Protein AF-A0A937CEM7-F1 (afdb_monomer_lite)

Foldseek 3Di:
DDDDDDDDDDDDDDDDDDDDDDDDDDDDDDDDDDDDDDDDDDDDDDDDDDDDDDDDDDDDDDPPDPPPPPLVVFWADQDPVQLVQLLVQLCVQEPDPVQNVVSVLCVVLSSLQVSLLQTGLDPAPSSFVSCVVQADVVATCRVPDRQVNPFPPADSNHGWHWPHKHKDWDPDPDDPPDPWFDTKIKIKIKTARPVPRDIGIDIWMWTATNVRDIGTRD

Sequence (218 aa):
MKTTWRIGIATLCIGFLYACASKPQQKTDSVQTKPTPATATSDNATALSNEEGLVKTEVIIDNASPVKPETNGILARVSAAQQSRIAQAVSQGSDDAVARRLVFQATPKMRSFIERLSCIKSYNDGGAAALQALAAPGSSFKFFVPPMHGIKLHDKSKCLSVSSVVIKHVKNPLKPSASSWTDALQIKVSFIADDSGETSTSNHEINKNTRGVWWFTR

Radius of gyration: 28.26 Å; chains: 1; bounding box: 59×110×38 Å

Structure (mmCIF, N/CA/C/O backbone):
data_AF-A0A937CEM7-F1
#
_entry.id   AF-A0A937CEM7-F1
#
loop_
_atom_site.group_PDB
_atom_site.id
_atom_site.type_symbol
_atom_site.label_atom_id
_atom_site.label_alt_id
_atom_site.label_comp_id
_atom_site.label_asym_id
_atom_site.label_entity_id
_atom_site.label_seq_id
_atom_site.pdbx_PDB_ins_code
_atom_site.Cartn_x
_atom_site.Cartn_y
_atom_site.Cartn_z
_atom_site.occupancy
_atom_site.B_iso_or_equiv
_atom_site.auth_seq_id
_atom_site.auth_comp_id
_atom_site.auth_asym_id
_atom_site.auth_atom_id
_atom_site.pdbx_PDB_model_num
ATOM 1 N N . MET A 1 1 ? 7.999 46.725 -7.217 1.00 45.62 1 MET A N 1
ATOM 2 C CA . MET A 1 1 ? 7.032 46.693 -8.335 1.00 45.62 1 MET A CA 1
ATOM 3 C C . MET A 1 1 ? 6.034 45.582 -8.052 1.00 45.62 1 MET A C 1
ATOM 5 O O . MET A 1 1 ? 6.456 44.458 -7.823 1.00 45.62 1 MET A O 1
ATOM 9 N N . LYS A 1 2 ? 4.751 45.927 -7.899 1.00 43.38 2 LYS A N 1
ATOM 10 C CA . LYS A 1 2 ? 3.669 45.012 -7.506 1.00 43.38 2 LYS A CA 1
ATOM 11 C C . LYS A 1 2 ? 2.963 44.537 -8.775 1.00 43.38 2 LYS A C 1
ATOM 13 O O . LYS A 1 2 ? 2.426 45.378 -9.488 1.00 43.38 2 LYS A O 1
ATOM 18 N N . THR A 1 3 ? 2.944 43.233 -9.031 1.00 57.66 3 THR A N 1
ATOM 19 C CA . THR A 1 3 ? 2.234 42.659 -10.183 1.00 57.66 3 THR A CA 1
ATOM 20 C C . THR A 1 3 ? 1.199 41.666 -9.674 1.00 57.66 3 THR A C 1
ATOM 22 O O . THR A 1 3 ? 1.498 40.526 -9.334 1.00 57.66 3 THR A O 1
ATOM 25 N N . THR A 1 4 ? -0.029 42.153 -9.554 1.00 54.06 4 THR A N 1
ATOM 26 C CA . THR A 1 4 ? -1.253 41.393 -9.312 1.00 54.06 4 THR A CA 1
ATOM 27 C C . THR A 1 4 ? -1.681 40.717 -10.612 1.00 54.06 4 THR A C 1
ATOM 29 O O . THR A 1 4 ? -1.876 41.396 -11.617 1.00 54.06 4 THR A O 1
ATOM 32 N N . TRP A 1 5 ? -1.864 39.395 -10.605 1.00 47.03 5 TRP A N 1
ATOM 33 C CA . TRP A 1 5 ? -2.526 38.680 -11.700 1.00 47.03 5 TRP A CA 1
ATOM 34 C C . TRP A 1 5 ? -3.874 38.140 -11.235 1.00 47.03 5 TRP A C 1
ATOM 36 O O . TRP A 1 5 ? -3.994 37.515 -10.182 1.00 47.03 5 TRP A O 1
ATOM 46 N N . ARG A 1 6 ? -4.897 38.492 -12.016 1.00 55.69 6 ARG A N 1
ATOM 47 C CA . ARG A 1 6 ? -6.308 38.214 -11.778 1.00 55.69 6 ARG A CA 1
ATOM 48 C C . ARG A 1 6 ? -6.709 36.851 -12.336 1.00 55.69 6 ARG A C 1
ATOM 50 O O . ARG A 1 6 ? -6.167 36.356 -13.315 1.00 55.69 6 ARG A O 1
ATOM 57 N N . ILE A 1 7 ? -7.707 36.320 -11.650 1.00 49.38 7 ILE A N 1
ATOM 58 C CA . ILE A 1 7 ? -8.429 35.067 -11.813 1.00 49.38 7 ILE A CA 1
ATOM 59 C C . ILE A 1 7 ? -9.187 35.031 -13.149 1.00 49.38 7 ILE A C 1
ATOM 61 O O . ILE A 1 7 ? -9.835 36.010 -13.514 1.00 49.38 7 ILE A O 1
ATOM 65 N N . GLY A 1 8 ? -9.174 33.876 -13.815 1.00 46.97 8 GLY A N 1
ATOM 66 C CA . GLY A 1 8 ? -10.105 33.520 -14.886 1.00 46.97 8 GLY A CA 1
ATOM 67 C C . GLY A 1 8 ? -10.636 32.108 -14.646 1.00 46.97 8 GLY A C 1
ATOM 68 O O . GLY A 1 8 ? -10.007 31.137 -15.051 1.00 46.97 8 GLY A O 1
ATOM 69 N N . ILE A 1 9 ? -11.759 31.995 -13.934 1.00 49.78 9 ILE A N 1
ATOM 70 C CA . ILE A 1 9 ? -12.498 30.740 -13.746 1.00 49.78 9 ILE A CA 1
ATOM 71 C C . ILE A 1 9 ? -13.528 30.663 -14.872 1.00 49.78 9 ILE A C 1
ATOM 73 O O . ILE A 1 9 ? -14.485 31.433 -14.889 1.00 49.78 9 ILE A O 1
ATOM 77 N N . ALA A 1 10 ? -13.317 29.753 -15.821 1.00 53.47 10 ALA A N 1
ATOM 78 C CA . ALA A 1 10 ? -14.320 29.389 -16.812 1.00 53.47 10 ALA A CA 1
ATOM 79 C C . ALA A 1 10 ? -15.156 28.230 -16.254 1.00 53.47 10 ALA A C 1
ATOM 81 O O . ALA A 1 10 ? -14.757 27.067 -16.294 1.00 53.47 10 ALA A O 1
ATOM 82 N N . THR A 1 11 ? -16.308 28.574 -15.687 1.00 54.69 11 THR A N 1
ATOM 83 C CA . THR A 1 11 ? -17.351 27.635 -15.272 1.00 54.69 11 THR A CA 1
ATOM 84 C C . THR A 1 11 ? -18.037 27.086 -16.521 1.00 54.69 11 THR A C 1
ATOM 86 O O . THR A 1 11 ? -18.774 27.812 -17.184 1.00 54.69 11 THR A O 1
ATOM 89 N N . LEU A 1 12 ? -17.804 25.814 -16.852 1.00 54.34 12 LEU A N 1
ATOM 90 C CA . LEU A 1 12 ? -18.530 25.116 -17.913 1.00 54.34 12 LEU A CA 1
ATOM 91 C C . LEU A 1 12 ? -19.520 24.139 -17.271 1.00 54.34 12 LEU A C 1
ATOM 93 O O . LEU A 1 12 ? -19.154 23.066 -16.797 1.00 54.34 12 LEU A O 1
ATOM 97 N N . CYS A 1 13 ? -20.784 24.557 -17.223 1.00 41.28 13 CYS A N 1
ATOM 98 C CA . CYS A 1 13 ? -21.922 23.708 -16.901 1.00 41.28 13 CYS A CA 1
ATOM 99 C C . CYS A 1 13 ? -22.238 22.826 -18.115 1.00 41.28 13 CYS A C 1
ATOM 101 O O . CYS A 1 13 ? -22.632 23.347 -19.157 1.00 41.28 13 CYS A O 1
ATOM 103 N N . ILE A 1 14 ? -22.125 21.504 -17.980 1.00 59.19 14 ILE A N 1
ATOM 104 C CA . ILE A 1 14 ? -22.772 20.558 -18.897 1.00 59.19 14 ILE A CA 1
ATOM 105 C C . ILE A 1 14 ? -23.730 19.714 -18.069 1.00 59.19 14 ILE A C 1
ATOM 107 O O . ILE A 1 14 ? -23.334 19.022 -17.132 1.00 59.19 14 ILE A O 1
ATOM 111 N N . GLY A 1 15 ? -25.012 19.871 -18.388 1.00 45.19 15 GLY A N 1
ATOM 112 C CA . GLY A 1 15 ? -26.126 19.224 -17.723 1.00 45.19 15 GLY A CA 1
ATOM 113 C C . GLY A 1 15 ? -26.348 17.777 -18.160 1.00 45.19 15 GLY A C 1
ATOM 114 O O . GLY A 1 15 ? -26.068 17.394 -19.290 1.00 45.19 15 GLY A O 1
ATOM 115 N N . PHE A 1 16 ? -26.881 17.023 -17.197 1.00 45.59 16 PHE A N 1
ATOM 116 C CA . PHE A 1 16 ? -27.908 15.983 -17.289 1.00 45.59 16 PHE A CA 1
ATOM 117 C C . PHE A 1 16 ? -28.031 15.145 -18.568 1.00 45.59 16 PHE A C 1
ATOM 119 O O . PHE A 1 16 ? -28.575 15.605 -19.567 1.00 45.59 16 PHE A O 1
ATOM 126 N N . LEU A 1 17 ? -27.801 13.836 -18.414 1.00 52.75 17 LEU A N 1
ATOM 127 C CA . LEU A 1 17 ? -28.694 12.821 -18.974 1.00 52.75 17 LEU A CA 1
ATOM 128 C C . LEU A 1 17 ? -29.024 11.759 -17.914 1.00 52.75 17 LEU A C 1
ATOM 130 O O . LEU A 1 17 ? -28.153 11.090 -17.363 1.00 52.75 17 LEU A O 1
ATOM 134 N N . TYR A 1 18 ? -30.322 11.670 -17.634 1.00 45.09 18 TYR A N 1
ATOM 135 C CA . TYR A 1 18 ? -31.017 10.597 -16.935 1.00 45.09 18 TYR A CA 1
ATOM 136 C C . TYR A 1 18 ? -30.900 9.279 -17.717 1.00 45.09 18 TYR A C 1
ATOM 138 O O . TYR A 1 18 ? -31.123 9.271 -18.925 1.00 45.09 18 TYR A O 1
ATOM 146 N N . ALA A 1 19 ? -30.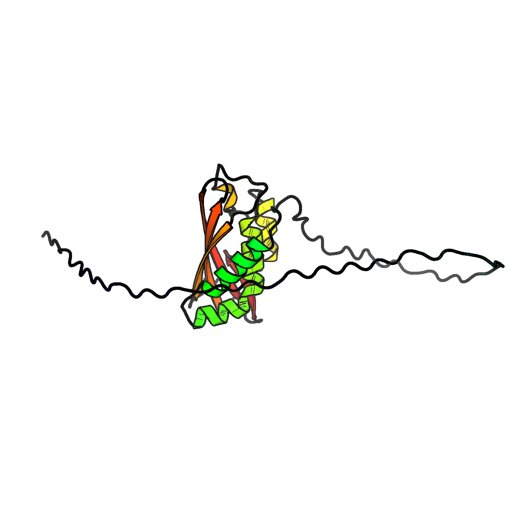700 8.160 -17.020 1.00 44.75 19 ALA A N 1
ATOM 147 C CA . ALA A 1 19 ? -31.223 6.864 -17.451 1.00 44.75 19 ALA A CA 1
ATOM 148 C C . ALA A 1 19 ? -31.496 5.972 -16.230 1.00 44.75 19 ALA A C 1
ATOM 150 O O . ALA A 1 19 ? -30.610 5.681 -15.427 1.00 44.75 19 ALA A O 1
ATOM 151 N N . CYS A 1 20 ? -32.766 5.600 -16.089 1.00 36.19 20 CYS A N 1
ATOM 152 C CA . CYS A 1 20 ? -33.319 4.709 -15.079 1.00 36.19 20 CYS A CA 1
ATOM 153 C C . CYS A 1 20 ? -33.104 3.224 -15.416 1.00 36.19 20 CYS A C 1
ATOM 155 O O . CYS A 1 20 ? -32.955 2.873 -16.581 1.00 36.19 20 CYS A O 1
ATOM 157 N N . ALA A 1 21 ? -33.306 2.396 -14.377 1.00 38.38 21 ALA A N 1
ATOM 158 C CA . ALA A 1 21 ? -33.697 0.978 -14.407 1.00 38.38 21 ALA A CA 1
ATOM 159 C C . ALA A 1 21 ? -32.606 -0.009 -14.888 1.00 38.38 21 ALA A C 1
ATOM 161 O O . ALA A 1 21 ? -31.822 0.283 -15.772 1.00 38.38 21 ALA A O 1
ATOM 162 N N . SER A 1 22 ? -32.431 -1.208 -14.332 1.00 44.69 22 SER A N 1
ATOM 163 C CA . SER A 1 22 ? -33.368 -2.101 -13.642 1.00 44.69 22 SER A CA 1
ATOM 164 C C . SER A 1 22 ? -32.581 -3.208 -12.925 1.00 44.69 22 SER A C 1
ATOM 166 O O . SER A 1 22 ? -31.654 -3.780 -13.494 1.00 44.69 22 SER A O 1
ATOM 168 N N . LYS A 1 23 ? -32.990 -3.558 -11.699 1.00 47.84 23 LYS A N 1
ATOM 169 C CA . LYS A 1 23 ? -32.693 -4.859 -11.074 1.00 47.84 23 LYS A CA 1
ATOM 170 C C . LYS A 1 23 ? -33.645 -5.916 -11.639 1.00 47.84 23 LYS A C 1
ATOM 172 O O . LYS A 1 23 ? -34.833 -5.624 -11.768 1.00 47.84 23 LYS A O 1
ATOM 177 N N . PRO A 1 24 ? -33.177 -7.161 -11.779 1.00 49.75 24 PRO A N 1
ATOM 178 C CA . PRO A 1 24 ? -33.999 -8.297 -11.389 1.00 49.75 24 PRO A CA 1
ATOM 179 C C . PRO A 1 24 ? -33.309 -9.152 -10.321 1.00 49.75 24 PRO A C 1
ATOM 181 O O . PRO A 1 24 ? -32.116 -9.443 -10.377 1.00 49.75 24 PRO A O 1
ATOM 184 N N . GLN A 1 25 ? -34.111 -9.530 -9.327 1.00 44.62 25 GLN A N 1
ATOM 185 C CA . GLN A 1 25 ? -33.841 -10.613 -8.391 1.00 44.62 25 GLN A CA 1
ATOM 186 C C . GLN A 1 25 ? -33.850 -11.968 -9.101 1.00 44.62 25 GLN A C 1
ATOM 188 O O . GLN A 1 25 ? -34.644 -12.156 -10.014 1.00 44.62 25 GLN A O 1
ATOM 193 N N . GLN A 1 26 ? -33.078 -12.919 -8.580 1.00 40.53 26 GLN A N 1
ATOM 194 C CA . GLN A 1 26 ? -33.330 -14.367 -8.573 1.00 40.53 26 GLN A CA 1
ATOM 195 C C . GLN A 1 26 ? -32.227 -14.994 -7.702 1.00 40.53 26 GLN A C 1
ATOM 197 O O . GLN A 1 26 ? -31.103 -14.509 -7.709 1.00 40.53 26 GLN A O 1
ATOM 202 N N . LYS A 1 27 ? -32.398 -16.067 -6.940 1.00 37.47 27 LYS A N 1
ATOM 203 C CA . LYS A 1 27 ? -33.536 -16.797 -6.382 1.00 37.47 27 LYS A CA 1
ATOM 204 C C . LYS A 1 27 ? -32.859 -17.733 -5.373 1.00 37.47 27 LYS A C 1
ATOM 206 O O . LYS A 1 27 ? -31.869 -18.377 -5.707 1.00 37.47 27 LYS A O 1
ATOM 211 N N . THR A 1 28 ? -33.323 -17.739 -4.135 1.00 39.69 28 THR A N 1
ATOM 212 C CA . THR A 1 28 ? -32.960 -18.742 -3.131 1.00 39.69 28 THR A CA 1
ATOM 213 C C . THR A 1 28 ? -33.536 -20.088 -3.541 1.00 39.69 28 THR A C 1
ATOM 215 O O . THR A 1 28 ? -34.744 -20.158 -3.739 1.00 39.69 28 THR A O 1
ATOM 218 N N . ASP A 1 29 ? -32.712 -21.131 -3.581 1.00 41.16 29 ASP A N 1
ATOM 219 C CA . ASP A 1 29 ? -33.169 -22.512 -3.433 1.00 41.16 29 ASP A CA 1
ATOM 220 C C . ASP A 1 29 ? -32.229 -23.224 -2.448 1.00 41.16 29 ASP A C 1
ATOM 222 O O . ASP A 1 29 ? -31.073 -23.533 -2.737 1.00 41.16 29 ASP A O 1
ATOM 226 N N . SER A 1 30 ? -32.746 -23.408 -1.233 1.00 36.44 30 SER A N 1
ATOM 227 C CA . SER A 1 30 ? -32.229 -24.320 -0.218 1.00 36.44 30 SER A CA 1
ATOM 228 C C . SER A 1 30 ? -32.707 -25.728 -0.554 1.00 36.44 30 SER A C 1
ATOM 230 O O . SER A 1 30 ? -33.913 -25.940 -0.627 1.00 36.44 30 SER A O 1
ATOM 232 N N . VAL A 1 31 ? -31.805 -26.708 -0.648 1.00 40.56 31 VAL A N 1
ATOM 233 C CA . VAL A 1 31 ? -32.163 -28.111 -0.399 1.00 40.56 31 VAL A CA 1
ATOM 234 C C . VAL A 1 31 ? -31.104 -28.747 0.490 1.00 40.56 31 VAL A C 1
ATOM 236 O O . VAL A 1 31 ? -29.928 -28.862 0.159 1.00 40.56 31 VAL A O 1
ATOM 239 N N . GLN A 1 32 ? -31.592 -29.120 1.662 1.00 36.38 32 GLN A N 1
ATOM 240 C CA . GLN A 1 32 ? -30.950 -29.847 2.733 1.00 36.38 32 GLN A CA 1
ATOM 241 C C . GLN A 1 32 ? -31.254 -31.333 2.531 1.00 36.38 32 GLN A C 1
ATOM 243 O O . GLN A 1 32 ? -32.419 -31.718 2.532 1.00 36.38 32 GLN A O 1
ATOM 248 N N . THR A 1 33 ? -30.230 -32.177 2.428 1.00 35.66 33 THR A N 1
ATOM 249 C CA . THR A 1 33 ? -30.387 -33.631 2.586 1.00 35.66 33 THR A CA 1
ATOM 250 C C . THR A 1 33 ? -29.284 -34.185 3.475 1.00 35.66 33 THR A C 1
ATOM 252 O O . THR A 1 33 ? -28.133 -34.339 3.080 1.00 35.66 33 THR A O 1
ATOM 255 N N . LYS A 1 34 ? -29.697 -34.463 4.712 1.00 37.81 34 LYS A N 1
ATOM 256 C CA . LYS A 1 34 ? -29.088 -35.372 5.685 1.00 37.81 34 LYS A CA 1
ATOM 257 C C . LYS A 1 34 ? -29.275 -36.815 5.192 1.00 37.81 34 LYS A C 1
ATOM 259 O O . LYS A 1 34 ? -30.332 -37.120 4.643 1.00 37.81 34 LYS A O 1
ATOM 264 N N . PRO A 1 35 ? -28.322 -37.715 5.463 1.00 39.09 35 PRO A N 1
ATOM 265 C CA . PRO A 1 35 ? -28.716 -38.943 6.157 1.00 39.09 35 PRO A CA 1
ATOM 266 C C . PRO A 1 35 ? -27.816 -39.250 7.364 1.00 39.09 35 PRO A C 1
ATOM 268 O O . PRO A 1 35 ? -26.646 -38.889 7.429 1.00 39.09 35 PRO A O 1
ATOM 271 N N . THR A 1 36 ? -28.402 -39.922 8.345 1.00 38.69 36 THR A N 1
ATOM 272 C CA . THR A 1 36 ? -27.777 -40.516 9.543 1.00 38.69 36 THR A CA 1
ATOM 273 C C . THR A 1 36 ? -28.223 -41.989 9.574 1.00 38.69 36 THR A C 1
ATOM 275 O O . THR A 1 36 ? -29.107 -42.353 8.799 1.00 38.69 36 THR A O 1
ATOM 278 N N . PRO A 1 37 ? -27.753 -42.805 10.524 1.00 44.91 37 PRO A N 1
ATOM 279 C CA . PRO A 1 37 ? -26.535 -43.610 10.525 1.00 44.91 37 PRO A CA 1
ATOM 280 C C . PRO A 1 37 ? -26.847 -45.113 10.343 1.00 44.91 37 PRO A C 1
ATOM 282 O O . PRO A 1 37 ? -27.985 -45.545 10.508 1.00 44.91 37 PRO A O 1
ATOM 285 N N . ALA A 1 38 ? -25.824 -45.937 10.122 1.00 37.06 38 ALA A N 1
ATOM 286 C CA . ALA A 1 38 ? -25.910 -47.366 10.414 1.00 37.06 38 ALA A CA 1
ATOM 287 C C . ALA A 1 38 ? -24.685 -47.788 11.233 1.00 37.06 38 ALA A C 1
ATOM 289 O O . ALA A 1 38 ? -23.543 -47.573 10.830 1.00 37.06 38 ALA A O 1
ATOM 290 N N . THR A 1 39 ? -24.970 -48.340 12.408 1.00 32.03 39 THR A N 1
ATOM 291 C CA . THR A 1 39 ? -24.047 -48.966 13.357 1.00 32.03 39 THR A CA 1
ATOM 292 C C . THR A 1 39 ? -24.073 -50.482 13.145 1.00 32.03 39 THR A C 1
ATOM 294 O O . THR A 1 39 ? -25.114 -50.996 12.738 1.00 32.03 39 THR A O 1
ATOM 297 N N . ALA A 1 40 ? -22.980 -51.142 13.557 1.00 34.88 40 ALA A N 1
ATOM 298 C CA . ALA A 1 40 ? -22.847 -52.521 14.070 1.00 34.88 40 ALA A CA 1
ATOM 299 C C . ALA A 1 40 ? -22.035 -53.484 13.180 1.00 34.88 40 ALA A C 1
ATOM 301 O O . ALA A 1 40 ? -22.235 -53.484 11.973 1.00 34.88 40 ALA A O 1
ATOM 302 N N . THR A 1 41 ? -21.158 -54.386 13.650 1.00 30.64 41 THR A N 1
ATOM 303 C CA . THR A 1 41 ? -20.436 -54.688 14.919 1.00 30.64 41 THR A CA 1
ATOM 304 C C . THR A 1 41 ? -19.495 -55.876 14.583 1.00 30.64 41 THR A C 1
ATOM 306 O O . THR A 1 41 ? -19.901 -56.694 13.764 1.00 30.64 41 THR A O 1
ATOM 309 N N . SER A 1 42 ? -18.344 -56.011 15.278 1.00 33.16 42 SER A N 1
ATOM 310 C CA . SER A 1 42 ? -17.648 -57.282 15.647 1.00 33.16 42 SER A CA 1
ATOM 311 C C . SER A 1 42 ? -17.034 -58.146 14.526 1.00 33.16 42 SER A C 1
ATOM 313 O O . SER A 1 42 ? -17.608 -58.278 13.459 1.00 33.16 42 SER A O 1
ATOM 315 N N . ASP A 1 43 ? -15.944 -58.901 14.665 1.00 29.02 43 ASP A N 1
ATOM 316 C CA . ASP A 1 43 ? -14.938 -59.175 15.700 1.00 29.02 43 ASP A CA 1
ATOM 317 C C . ASP A 1 43 ? -13.871 -60.047 14.996 1.00 29.02 43 ASP A C 1
ATOM 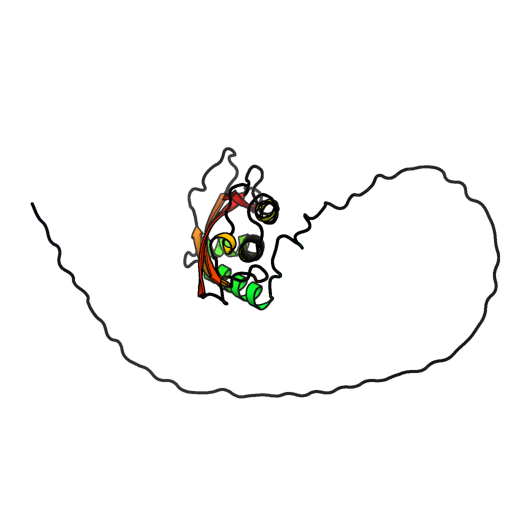319 O O . ASP A 1 43 ? -14.223 -60.868 14.148 1.00 29.02 43 ASP A O 1
ATOM 323 N N . ASN A 1 44 ? -12.583 -59.889 15.324 1.00 34.53 44 ASN A N 1
ATOM 324 C CA . ASN A 1 44 ? -11.720 -61.001 15.762 1.00 34.53 44 ASN A CA 1
ATOM 325 C C . ASN A 1 44 ? -10.253 -60.573 15.908 1.00 34.53 44 ASN A C 1
ATOM 327 O O . ASN A 1 44 ? -9.597 -60.121 14.971 1.00 34.53 44 ASN A O 1
ATOM 331 N N . ALA A 1 45 ? -9.753 -60.784 17.122 1.00 34.09 45 ALA A N 1
ATOM 332 C CA . ALA A 1 45 ? -8.355 -60.742 17.513 1.00 34.09 45 ALA A CA 1
ATOM 333 C C . ALA A 1 45 ? -7.611 -62.017 17.076 1.00 34.09 45 ALA A C 1
ATOM 335 O O . ALA A 1 45 ? -8.240 -63.058 16.912 1.00 34.09 45 ALA A O 1
ATOM 336 N N . THR A 1 46 ? -6.276 -61.961 16.976 1.00 33.03 46 THR A N 1
ATOM 337 C CA . THR A 1 46 ? -5.309 -62.864 17.651 1.00 33.03 46 THR A CA 1
ATOM 338 C C . THR A 1 46 ? -3.882 -62.324 17.442 1.00 33.03 46 THR A C 1
ATOM 340 O O . THR A 1 46 ? -3.584 -61.694 16.432 1.00 33.03 46 THR A O 1
ATOM 343 N N . ALA A 1 47 ? -3.045 -62.507 18.462 1.00 32.81 47 ALA A N 1
ATOM 344 C CA . ALA A 1 47 ? -1.802 -61.805 18.770 1.00 32.81 47 ALA A CA 1
ATOM 345 C C . ALA A 1 47 ? -0.519 -62.660 18.584 1.00 32.81 47 ALA A C 1
ATOM 347 O O . ALA A 1 47 ? -0.614 -63.833 18.234 1.00 32.81 47 ALA A O 1
ATOM 348 N N . LEU A 1 48 ? 0.624 -62.051 18.968 1.00 33.00 48 LEU A N 1
ATOM 349 C CA . LEU A 1 48 ? 1.985 -62.580 19.247 1.00 33.00 48 LEU A CA 1
ATOM 350 C C . LEU A 1 48 ? 2.914 -62.857 18.042 1.00 33.00 48 LEU A C 1
ATOM 352 O O . LEU A 1 48 ? 2.464 -63.386 17.039 1.00 33.00 48 LEU A O 1
ATOM 356 N N . SER A 1 49 ? 4.241 -62.649 18.061 1.00 38.34 49 SER A N 1
ATOM 357 C CA . SER A 1 49 ? 5.214 -61.937 18.925 1.00 38.34 49 SER A CA 1
ATOM 358 C C . SER A 1 49 ? 6.640 -62.152 18.349 1.00 38.34 49 SER A C 1
ATOM 360 O O . SER A 1 49 ? 6.870 -63.204 17.763 1.00 38.34 49 SER A O 1
ATOM 362 N N . ASN A 1 50 ? 7.582 -61.235 18.651 1.00 37.19 50 ASN A N 1
ATOM 363 C CA . ASN A 1 50 ? 9.068 -61.379 18.704 1.00 37.19 50 ASN A CA 1
ATOM 364 C C . ASN A 1 50 ? 9.854 -61.414 17.362 1.00 37.19 50 ASN A C 1
ATOM 366 O O . ASN A 1 50 ? 9.357 -61.937 16.379 1.00 37.19 50 ASN A O 1
ATOM 370 N N . GLU A 1 51 ? 11.083 -60.899 17.199 1.00 42.88 51 GLU A N 1
ATOM 371 C CA . GLU A 1 51 ? 12.107 -60.318 18.087 1.00 42.88 51 GLU A CA 1
ATOM 372 C C . GLU A 1 51 ? 13.144 -59.496 17.264 1.00 42.88 51 GLU A C 1
ATOM 374 O O . GLU A 1 51 ? 13.245 -59.658 16.052 1.00 42.88 51 GLU A O 1
ATOM 379 N N . GLU A 1 52 ? 13.894 -58.636 17.966 1.00 35.47 52 GLU A N 1
ATOM 380 C CA . GLU A 1 52 ? 15.277 -58.151 17.745 1.00 35.47 52 GLU A CA 1
ATOM 381 C C . GLU A 1 52 ? 15.790 -57.655 16.369 1.00 35.47 52 GLU A C 1
ATOM 383 O O . GLU A 1 52 ? 15.914 -58.374 15.383 1.00 35.47 52 GLU A O 1
ATOM 388 N N . GLY A 1 53 ? 16.276 -56.406 16.372 1.00 32.25 53 GLY A N 1
ATOM 389 C CA . GLY A 1 53 ? 17.058 -55.808 15.288 1.00 32.25 53 GLY A CA 1
ATOM 390 C C . GLY A 1 53 ? 17.729 -54.503 15.719 1.00 32.25 53 GLY A C 1
ATOM 391 O O . GLY A 1 53 ? 17.240 -53.412 15.443 1.00 32.25 53 GLY A O 1
ATOM 392 N N . LEU A 1 54 ? 18.849 -54.629 16.428 1.00 36.06 54 LEU A N 1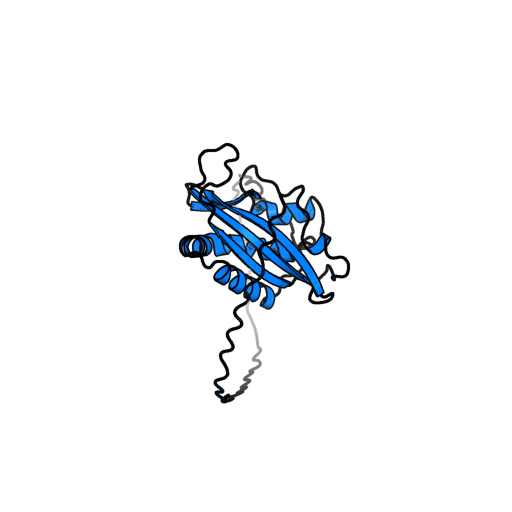
ATOM 393 C CA . LEU A 1 54 ? 19.782 -53.567 16.804 1.00 36.06 54 LEU A CA 1
ATOM 394 C C . LEU A 1 54 ? 20.321 -52.827 15.561 1.00 36.06 54 LEU A C 1
ATOM 396 O O . LEU A 1 54 ? 21.155 -53.374 14.846 1.00 36.06 54 LEU A O 1
ATOM 400 N N . VAL A 1 55 ? 19.950 -51.557 15.356 1.00 38.19 55 VAL A N 1
ATOM 401 C CA . VAL A 1 55 ? 20.768 -50.605 14.581 1.00 38.19 55 VAL A CA 1
ATOM 402 C C . VAL A 1 55 ? 20.855 -49.281 15.335 1.00 38.19 55 VAL A C 1
ATOM 404 O O . VAL A 1 55 ? 19.894 -48.531 15.483 1.00 38.19 55 VAL A O 1
ATOM 407 N N . LYS A 1 56 ? 22.058 -49.046 15.851 1.00 41.03 56 LYS A N 1
ATOM 408 C CA . LYS A 1 56 ? 22.553 -47.799 16.425 1.00 41.03 56 LYS A CA 1
ATOM 409 C C . LYS A 1 56 ? 22.833 -46.792 15.302 1.00 41.03 56 LYS A C 1
ATOM 411 O O . LYS A 1 56 ? 23.180 -47.199 14.194 1.00 41.03 56 LYS A O 1
ATOM 416 N N . THR A 1 57 ? 22.855 -45.511 15.688 1.00 37.94 57 THR A N 1
ATOM 417 C CA . THR A 1 57 ? 23.270 -44.302 14.933 1.00 37.94 57 THR A CA 1
ATOM 418 C C . THR A 1 57 ? 22.174 -43.775 13.992 1.00 37.94 57 THR A C 1
ATOM 420 O O . THR A 1 57 ? 21.605 -44.529 13.226 1.00 37.94 57 THR A O 1
ATOM 423 N N . GLU A 1 58 ? 21.765 -42.507 14.014 1.00 40.25 58 GLU A N 1
ATOM 424 C CA . GLU A 1 58 ? 22.530 -41.291 14.272 1.00 40.25 58 GLU A CA 1
ATOM 425 C C . GLU A 1 58 ? 21.569 -40.118 14.552 1.00 40.25 58 GLU A C 1
ATOM 427 O O . GLU A 1 58 ? 20.448 -40.062 14.048 1.00 40.25 58 GLU A O 1
ATOM 432 N N . VAL A 1 59 ? 22.012 -39.200 15.408 1.00 45.50 59 VAL A N 1
ATOM 433 C CA . VAL A 1 59 ? 21.321 -37.970 15.804 1.00 45.50 59 VAL A CA 1
ATOM 434 C C . VAL A 1 59 ? 21.159 -37.060 14.583 1.00 45.50 59 VAL A C 1
ATOM 436 O O . VAL A 1 59 ? 22.153 -36.563 14.062 1.00 45.50 59 VAL A O 1
ATOM 439 N N . ILE A 1 60 ? 19.922 -36.786 14.159 1.00 43.91 60 ILE A N 1
ATOM 440 C CA . ILE A 1 60 ? 19.631 -35.721 13.188 1.00 43.91 60 ILE A CA 1
ATOM 441 C C . ILE A 1 60 ? 18.907 -34.586 13.914 1.00 43.91 60 ILE A C 1
ATOM 443 O O . ILE A 1 60 ? 17.698 -34.604 14.117 1.00 43.91 60 ILE A O 1
ATOM 447 N N . ILE A 1 61 ? 19.753 -33.657 14.356 1.00 44.50 61 ILE A N 1
ATOM 448 C CA . ILE A 1 61 ? 19.600 -32.206 14.515 1.00 44.50 61 ILE A CA 1
ATOM 449 C C . ILE A 1 61 ? 18.180 -31.668 14.278 1.00 44.50 61 ILE A C 1
ATOM 451 O O . ILE A 1 61 ? 17.636 -31.757 13.177 1.00 44.50 61 ILE A O 1
ATOM 455 N N . ASP A 1 62 ? 17.665 -31.011 15.320 1.00 41.25 62 ASP A N 1
ATOM 456 C CA . ASP A 1 62 ? 16.508 -30.122 15.326 1.00 41.25 62 ASP A CA 1
ATOM 457 C C . ASP A 1 62 ? 16.378 -29.318 14.029 1.00 41.25 62 ASP A C 1
ATOM 459 O O . ASP A 1 62 ? 17.046 -28.302 13.815 1.00 41.25 62 ASP A O 1
ATOM 463 N N . ASN A 1 63 ? 15.434 -29.727 13.184 1.00 40.31 63 ASN A N 1
ATOM 464 C CA . ASN A 1 63 ? 14.930 -28.871 12.125 1.00 40.31 63 ASN A CA 1
ATOM 465 C C . ASN A 1 63 ? 13.965 -27.870 12.775 1.00 40.31 63 ASN A C 1
ATOM 467 O O . ASN A 1 63 ? 12.740 -27.979 12.669 1.00 40.31 63 ASN A O 1
ATOM 471 N N . ALA A 1 64 ? 14.532 -26.907 13.507 1.00 42.28 64 ALA A N 1
ATOM 472 C CA . ALA A 1 64 ? 13.819 -25.731 13.962 1.00 42.28 64 ALA A CA 1
ATOM 473 C C . ALA A 1 64 ? 13.213 -25.062 12.724 1.00 42.28 64 ALA A C 1
ATOM 475 O O . ALA A 1 64 ? 13.907 -24.439 11.917 1.00 42.28 64 ALA A O 1
ATOM 476 N N . SER A 1 65 ? 11.899 -25.236 12.553 1.00 39.06 65 SER A N 1
ATOM 477 C CA . 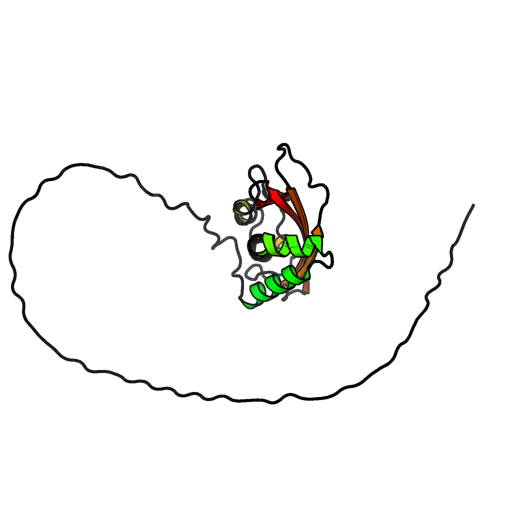SER A 1 65 ? 11.122 -24.454 11.598 1.00 39.06 65 SER A CA 1
ATOM 478 C C . SER A 1 65 ? 11.490 -22.983 11.784 1.00 39.06 65 SER A C 1
ATOM 480 O O . SER A 1 65 ? 11.585 -22.541 12.933 1.00 39.06 65 SER A O 1
ATOM 482 N N . PRO A 1 66 ? 11.693 -22.206 10.704 1.00 42.47 66 PRO A N 1
ATOM 483 C CA . PRO A 1 66 ? 11.981 -20.791 10.849 1.00 42.47 66 PRO A CA 1
ATOM 484 C C . PRO A 1 66 ? 10.848 -20.186 11.670 1.00 42.47 66 PRO A C 1
ATOM 486 O O . PRO A 1 66 ? 9.686 -20.249 11.256 1.00 42.47 66 PRO A O 1
ATOM 489 N N . VAL A 1 67 ? 11.188 -19.667 12.852 1.00 38.16 67 VAL A N 1
ATOM 490 C CA . VAL A 1 67 ? 10.264 -18.965 13.739 1.00 38.16 67 VAL A CA 1
ATOM 491 C C . VAL A 1 67 ? 9.665 -17.840 12.907 1.00 38.16 67 VAL A C 1
ATOM 493 O O . VAL A 1 67 ? 10.284 -16.798 12.694 1.00 38.16 67 VAL A O 1
ATOM 496 N N . LYS A 1 68 ? 8.468 -18.068 12.357 1.00 50.03 68 LYS A N 1
ATOM 497 C CA . LYS A 1 68 ? 7.651 -16.979 11.841 1.00 50.03 68 LYS A CA 1
ATOM 498 C C . LYS A 1 68 ? 7.435 -16.094 13.062 1.00 50.03 68 LYS A C 1
ATOM 500 O O . LYS A 1 68 ? 6.904 -16.612 14.045 1.00 50.03 68 LYS A O 1
ATOM 505 N N . PRO A 1 69 ? 7.873 -14.822 13.050 1.00 52.41 69 PRO A N 1
ATOM 506 C CA . PRO A 1 69 ? 7.609 -13.939 14.172 1.00 52.41 69 PRO A CA 1
ATOM 507 C C . PRO A 1 69 ? 6.109 -13.994 14.419 1.00 52.41 69 PRO A C 1
ATOM 509 O O . PRO A 1 69 ? 5.323 -13.829 13.482 1.00 52.41 69 PRO A O 1
ATOM 512 N N . GLU A 1 70 ? 5.728 -14.358 15.638 1.00 51.38 70 GLU A N 1
ATOM 513 C CA . GLU A 1 70 ? 4.347 -14.644 15.975 1.00 51.38 70 GLU A CA 1
ATOM 514 C C . GLU A 1 70 ? 3.555 -13.331 15.900 1.00 51.38 70 GLU A C 1
ATOM 516 O O . GLU A 1 70 ? 3.478 -12.540 16.834 1.00 51.38 70 GLU A O 1
ATOM 521 N N . THR A 1 71 ? 2.995 -13.041 14.726 1.00 62.66 71 THR A N 1
ATOM 522 C CA . THR A 1 71 ? 2.282 -11.786 14.449 1.00 62.66 71 THR A CA 1
ATOM 523 C C . THR A 1 71 ? 0.964 -11.669 15.215 1.00 62.66 71 THR A C 1
ATOM 525 O O . THR A 1 71 ? 0.323 -10.619 15.156 1.00 62.66 71 THR A O 1
ATOM 528 N N . ASN A 1 72 ? 0.559 -12.725 15.928 1.00 61.47 72 ASN A N 1
ATOM 529 C CA . ASN A 1 72 ? -0.750 -12.878 16.561 1.00 61.47 72 ASN A CA 1
ATOM 530 C C . ASN A 1 72 ? -1.036 -11.816 17.639 1.00 61.47 72 ASN A C 1
ATOM 532 O O . ASN A 1 72 ? -2.196 -11.466 17.842 1.00 61.47 72 ASN A O 1
ATOM 536 N N . GLY A 1 73 ? -0.005 -11.238 18.268 1.00 74.81 73 GLY A N 1
ATOM 537 C CA . GLY A 1 73 ? -0.158 -10.127 19.222 1.00 74.81 73 GLY A CA 1
ATOM 538 C C . GLY A 1 73 ? 0.055 -8.727 18.632 1.00 74.81 73 GLY A C 1
ATOM 539 O O . GLY A 1 73 ? -0.410 -7.736 19.189 1.00 74.81 73 GLY A O 1
ATOM 540 N N . ILE A 1 74 ? 0.745 -8.629 17.494 1.00 85.56 74 ILE A N 1
ATOM 541 C CA . ILE A 1 74 ? 1.229 -7.356 16.933 1.00 85.56 74 ILE A CA 1
ATOM 542 C C . ILE A 1 74 ? 0.228 -6.767 15.932 1.00 85.56 74 ILE A C 1
ATOM 544 O O . ILE A 1 74 ? 0.111 -5.544 15.812 1.00 85.56 74 ILE A O 1
ATOM 548 N N . LEU A 1 75 ? -0.499 -7.632 15.218 1.00 90.25 75 LEU A N 1
ATOM 549 C CA . LEU A 1 75 ? -1.443 -7.242 14.177 1.00 90.25 75 LEU A CA 1
ATOM 550 C C . LEU A 1 75 ? -2.901 -7.413 14.629 1.00 90.25 75 LEU A C 1
ATOM 552 O O . LEU A 1 75 ? -3.267 -8.333 15.364 1.00 90.25 75 LEU A O 1
ATOM 556 N N . ALA A 1 76 ? -3.767 -6.515 14.176 1.00 91.62 76 ALA A N 1
ATOM 557 C CA . ALA A 1 76 ? -5.202 -6.751 14.104 1.00 91.62 76 ALA A CA 1
ATOM 558 C C . ALA A 1 76 ? -5.513 -7.783 13.017 1.00 91.62 76 ALA A C 1
ATOM 560 O O . ALA A 1 76 ? -4.745 -7.980 12.071 1.00 91.62 76 ALA A O 1
ATOM 561 N N . ARG A 1 77 ? -6.650 -8.468 13.158 1.00 91.88 77 ARG A N 1
ATOM 562 C CA . ARG A 1 77 ? -7.083 -9.448 12.165 1.00 91.88 77 ARG A CA 1
ATOM 563 C C . ARG A 1 77 ? -7.576 -8.715 10.919 1.00 91.88 77 ARG A C 1
ATOM 565 O O . ARG A 1 77 ? -8.557 -7.980 10.980 1.00 91.88 77 ARG A O 1
ATOM 572 N N . VAL A 1 78 ? -6.929 -8.970 9.784 1.00 94.00 78 VAL A N 1
ATOM 573 C CA . VAL A 1 78 ? -7.374 -8.456 8.483 1.00 94.00 78 VAL A CA 1
ATOM 574 C C . VAL A 1 78 ? -8.678 -9.160 8.085 1.00 94.00 78 VAL A C 1
ATOM 576 O O . VAL A 1 78 ? -8.758 -10.390 8.119 1.00 94.00 78 VAL A O 1
ATOM 579 N N . SER A 1 79 ? -9.703 -8.400 7.695 1.00 93.75 79 SER A N 1
ATOM 580 C CA . SER A 1 79 ? -10.955 -8.951 7.161 1.00 93.75 79 SER A CA 1
ATOM 581 C C . SER A 1 79 ? -10.869 -9.196 5.649 1.00 93.75 79 SER A C 1
ATOM 583 O O . SER A 1 79 ? -10.121 -8.521 4.941 1.00 93.75 79 SER A O 1
ATOM 585 N N . ALA A 1 80 ? -11.683 -10.116 5.121 1.00 95.31 80 ALA A N 1
ATOM 586 C CA . ALA A 1 80 ? -11.759 -10.360 3.675 1.00 95.31 80 ALA A CA 1
ATOM 587 C C . ALA A 1 80 ? -12.204 -9.106 2.894 1.00 95.31 80 ALA A C 1
ATOM 589 O O . ALA A 1 80 ? -11.674 -8.809 1.824 1.00 95.31 80 ALA A O 1
ATOM 590 N N . ALA A 1 81 ? -13.121 -8.318 3.467 1.00 93.88 81 ALA A N 1
ATOM 591 C CA . ALA A 1 81 ? -13.541 -7.040 2.895 1.00 93.88 81 ALA A CA 1
ATOM 592 C C . ALA A 1 81 ? -12.362 -6.061 2.766 1.00 93.88 81 ALA A C 1
ATOM 594 O O . ALA A 1 81 ? -12.195 -5.420 1.729 1.00 93.88 81 ALA A O 1
ATOM 595 N N . GLN A 1 82 ? -11.501 -5.993 3.784 1.00 95.31 82 GLN A N 1
ATOM 596 C CA . GLN A 1 82 ? -10.305 -5.158 3.755 1.00 95.31 82 GLN A CA 1
ATOM 597 C C . GLN A 1 82 ? -9.289 -5.643 2.714 1.00 95.31 82 GLN A C 1
ATOM 599 O O . GLN A 1 82 ? -8.762 -4.829 1.959 1.00 95.31 82 GLN A O 1
ATOM 604 N N . GLN A 1 83 ? -9.054 -6.954 2.611 1.00 97.12 83 GLN A N 1
ATOM 605 C CA . GLN A 1 83 ? -8.185 -7.524 1.571 1.00 97.12 83 GLN A CA 1
ATOM 606 C C . GLN A 1 83 ? -8.679 -7.173 0.162 1.00 97.12 83 GLN A C 1
ATOM 608 O O . GLN A 1 83 ? -7.872 -6.826 -0.701 1.00 97.12 83 GLN A O 1
ATOM 613 N N . SER A 1 84 ? -9.997 -7.220 -0.064 1.00 97.19 84 SER A N 1
ATOM 614 C CA . SER A 1 84 ? -10.608 -6.827 -1.338 1.00 97.19 84 SER A CA 1
ATOM 615 C C . SER A 1 84 ? -10.421 -5.337 -1.629 1.00 97.19 84 SER A C 1
ATOM 617 O O . SER A 1 84 ? -10.026 -4.980 -2.739 1.00 97.19 84 SER A O 1
ATOM 619 N N . ARG A 1 85 ? -10.637 -4.462 -0.636 1.00 96.50 85 ARG A N 1
ATOM 620 C CA . ARG A 1 85 ? -10.396 -3.014 -0.774 1.00 96.50 85 ARG A CA 1
ATOM 621 C C . ARG A 1 85 ? -8.944 -2.709 -1.120 1.00 96.50 85 ARG A C 1
ATOM 623 O O . ARG A 1 85 ? -8.684 -1.936 -2.035 1.00 96.50 85 ARG A O 1
ATOM 630 N N . ILE A 1 86 ? -8.000 -3.357 -0.438 1.00 98.19 86 ILE A N 1
ATOM 631 C CA . ILE A 1 86 ? -6.565 -3.206 -0.707 1.00 98.19 86 ILE A CA 1
ATOM 632 C C . ILE A 1 86 ? -6.234 -3.680 -2.123 1.00 98.19 86 ILE A C 1
ATOM 634 O O . ILE A 1 86 ? -5.531 -2.982 -2.849 1.00 98.19 86 ILE A O 1
ATOM 638 N N . ALA A 1 87 ? -6.752 -4.839 -2.541 1.00 97.56 87 ALA A N 1
ATOM 639 C CA . ALA A 1 87 ? -6.527 -5.363 -3.885 1.00 97.56 87 ALA A CA 1
ATOM 640 C C . ALA A 1 87 ? -7.000 -4.378 -4.964 1.00 97.56 87 ALA A C 1
ATOM 642 O O . ALA A 1 87 ? -6.246 -4.066 -5.888 1.00 97.56 87 ALA A O 1
ATOM 643 N N . GLN A 1 88 ? -8.215 -3.850 -4.807 1.00 97.44 88 GLN A N 1
ATOM 644 C CA . GLN A 1 88 ? -8.779 -2.862 -5.716 1.00 97.44 88 GLN A CA 1
ATOM 645 C C . GLN A 1 88 ? -7.946 -1.576 -5.727 1.00 97.44 88 GLN A C 1
ATOM 647 O O . GLN A 1 88 ? -7.505 -1.152 -6.795 1.00 97.44 88 GLN A O 1
ATOM 652 N N . ALA A 1 89 ? -7.665 -0.998 -4.556 1.00 97.81 89 ALA A N 1
ATOM 653 C CA . ALA A 1 89 ? -6.926 0.255 -4.439 1.00 97.81 89 ALA A CA 1
ATOM 654 C C . ALA A 1 89 ? -5.510 0.154 -5.028 1.00 97.81 89 ALA A C 1
ATOM 656 O O . ALA A 1 89 ? -5.067 1.064 -5.718 1.00 97.81 89 ALA A O 1
ATOM 657 N N . VAL A 1 90 ? -4.816 -0.971 -4.828 1.00 98.00 90 VAL A N 1
ATOM 658 C CA . VAL A 1 90 ? -3.499 -1.212 -5.438 1.00 98.00 90 VAL A CA 1
ATOM 659 C C . VAL A 1 90 ? -3.603 -1.309 -6.960 1.00 98.00 90 VAL A C 1
ATOM 661 O O . VAL A 1 90 ? -2.798 -0.697 -7.659 1.00 98.00 90 VAL A O 1
ATOM 664 N N . SER A 1 91 ? -4.594 -2.036 -7.488 1.00 96.38 91 SER A N 1
ATOM 665 C CA . SER A 1 91 ? -4.770 -2.201 -8.940 1.00 96.38 91 SER A CA 1
ATOM 666 C C . SER A 1 91 ? -5.117 -0.896 -9.665 1.00 96.38 91 SER A C 1
ATOM 668 O O . SER A 1 91 ? -4.729 -0.708 -10.815 1.00 96.38 91 SER A O 1
ATOM 670 N N . GLN A 1 92 ? -5.810 0.012 -8.977 1.00 95.88 92 GLN A N 1
ATOM 671 C CA . GLN A 1 92 ? -6.256 1.309 -9.491 1.00 95.88 92 GLN A CA 1
ATOM 672 C C . GLN A 1 92 ? -5.313 2.451 -9.098 1.00 95.88 92 GLN A C 1
ATOM 674 O O . GLN A 1 92 ? -5.562 3.601 -9.437 1.00 95.88 92 GLN A O 1
ATOM 679 N N . GLY A 1 93 ? -4.227 2.155 -8.381 1.00 95.69 93 GLY A N 1
ATOM 680 C CA . GLY A 1 93 ? -3.432 3.183 -7.720 1.00 95.69 93 GLY A CA 1
ATOM 681 C C . GLY A 1 93 ? -2.550 4.019 -8.644 1.00 95.69 93 GLY A C 1
ATOM 682 O O . GLY A 1 93 ? -1.851 4.904 -8.162 1.00 95.69 93 GLY A O 1
ATOM 683 N N . SER A 1 94 ? -2.526 3.755 -9.951 1.00 96.25 94 SER A N 1
ATOM 684 C CA . SER A 1 94 ? -1.726 4.533 -10.896 1.00 96.25 94 SER A CA 1
ATOM 685 C C . SER A 1 94 ? -2.394 4.671 -12.255 1.00 96.25 94 SER A C 1
ATOM 687 O O . SER A 1 94 ? -2.839 3.678 -12.831 1.00 96.25 94 SER A O 1
ATOM 689 N N . ASP A 1 95 ? -2.338 5.881 -12.804 1.00 93.94 95 ASP A N 1
ATOM 690 C CA . ASP A 1 95 ? -2.744 6.176 -14.182 1.00 93.94 95 ASP A CA 1
ATOM 691 C C . ASP A 1 95 ? -1.574 6.054 -15.178 1.00 93.94 95 ASP A C 1
ATOM 693 O O . ASP A 1 95 ? -1.780 6.012 -16.391 1.00 93.94 95 ASP A O 1
ATOM 697 N N . ASP A 1 96 ? -0.332 5.954 -14.688 1.00 94.31 96 ASP A N 1
ATOM 698 C CA . ASP A 1 96 ? 0.856 5.811 -15.531 1.00 94.31 96 ASP A CA 1
ATOM 699 C C . ASP A 1 96 ? 0.987 4.378 -16.073 1.00 94.31 96 ASP A C 1
ATOM 701 O O . ASP A 1 96 ? 0.997 3.396 -15.327 1.00 94.31 96 ASP A O 1
ATOM 705 N N . ALA A 1 97 ? 1.124 4.235 -17.394 1.00 94.19 97 ALA A N 1
ATOM 706 C CA . ALA A 1 97 ? 1.179 2.927 -18.045 1.00 94.19 97 ALA A CA 1
ATOM 707 C C . ALA A 1 97 ? 2.380 2.083 -17.586 1.00 94.19 97 ALA A C 1
ATOM 709 O O . ALA A 1 97 ? 2.242 0.870 -17.401 1.00 94.19 97 ALA A O 1
ATOM 710 N N . VAL A 1 98 ? 3.538 2.715 -17.362 1.00 93.88 98 VAL A N 1
ATOM 711 C CA . VAL A 1 98 ? 4.742 2.022 -16.881 1.00 93.88 98 VAL A CA 1
ATOM 712 C C . VAL A 1 98 ? 4.543 1.562 -15.440 1.00 93.88 98 VAL A C 1
ATOM 714 O O . VAL A 1 98 ? 4.761 0.387 -15.135 1.00 93.88 98 VAL A O 1
ATOM 717 N N . ALA A 1 99 ? 4.056 2.449 -14.572 1.00 95.50 99 ALA A N 1
ATOM 718 C CA . ALA A 1 99 ? 3.723 2.129 -13.194 1.00 95.50 99 ALA A CA 1
ATOM 719 C C . ALA A 1 99 ? 2.710 0.984 -13.110 1.00 95.50 99 ALA A C 1
ATOM 721 O O . ALA A 1 99 ? 2.960 0.046 -12.367 1.00 95.50 99 ALA A O 1
ATOM 722 N N . ARG A 1 100 ? 1.633 0.972 -13.909 1.00 96.50 100 ARG A N 1
ATOM 723 C CA . ARG A 1 100 ? 0.645 -0.129 -13.916 1.00 96.50 100 ARG A CA 1
ATOM 724 C C . ARG A 1 100 ? 1.276 -1.490 -14.222 1.00 96.50 100 ARG A C 1
ATOM 726 O O . ARG A 1 100 ? 0.984 -2.471 -13.538 1.00 96.50 100 ARG A O 1
ATOM 733 N N . ARG A 1 101 ? 2.193 -1.556 -15.195 1.00 95.94 101 ARG A N 1
ATOM 734 C CA . ARG A 1 101 ? 2.937 -2.792 -15.507 1.00 95.94 101 ARG A CA 1
ATOM 735 C C . ARG A 1 101 ? 3.784 -3.255 -14.321 1.00 95.94 101 ARG A C 1
ATOM 737 O O . ARG A 1 101 ? 3.828 -4.445 -14.017 1.00 95.94 101 ARG A O 1
ATOM 744 N N . LEU A 1 102 ? 4.480 -2.331 -13.666 1.00 95.88 102 LEU A N 1
ATOM 745 C CA . LEU A 1 102 ? 5.319 -2.632 -12.505 1.00 95.88 102 LEU A CA 1
ATOM 746 C C . LEU A 1 102 ? 4.477 -3.012 -11.277 1.00 95.88 102 LEU A C 1
ATOM 748 O O . LEU A 1 102 ? 4.817 -3.958 -10.571 1.00 95.88 102 LEU A O 1
ATOM 752 N N . VAL A 1 103 ? 3.342 -2.341 -11.073 1.00 97.06 103 VAL A N 1
ATOM 753 C CA . VAL A 1 103 ? 2.354 -2.636 -10.029 1.00 97.06 103 VAL A CA 1
ATOM 754 C C . VAL A 1 103 ? 1.872 -4.070 -10.152 1.00 97.06 103 VAL A C 1
ATOM 756 O O . VAL A 1 103 ? 1.870 -4.783 -9.153 1.00 97.06 103 VAL A O 1
ATOM 759 N N . PHE A 1 104 ? 1.541 -4.533 -11.360 1.00 96.06 104 PHE A N 1
ATOM 760 C CA . PHE A 1 104 ? 1.140 -5.922 -11.587 1.00 96.06 104 PHE A CA 1
ATOM 761 C C . PHE A 1 104 ? 2.190 -6.921 -11.066 1.00 96.06 104 PHE A C 1
ATOM 763 O O . PHE A 1 104 ? 1.848 -7.874 -10.370 1.00 96.06 104 PHE A O 1
ATOM 770 N N . GLN A 1 105 ? 3.478 -6.655 -11.304 1.00 95.88 105 GLN A N 1
ATOM 771 C CA . GLN A 1 105 ? 4.580 -7.504 -10.830 1.00 95.88 105 GLN A CA 1
ATOM 772 C C . GLN A 1 105 ? 4.785 -7.422 -9.308 1.00 95.88 105 GLN A C 1
ATOM 774 O O . GLN A 1 105 ? 5.090 -8.422 -8.664 1.00 95.88 105 GLN A O 1
ATOM 779 N N . ALA A 1 106 ? 4.623 -6.232 -8.728 1.00 96.69 106 ALA A N 1
ATOM 780 C CA . ALA A 1 106 ? 4.827 -5.976 -7.304 1.00 96.69 106 ALA A CA 1
ATOM 781 C C . ALA A 1 106 ? 3.592 -6.292 -6.434 1.00 96.69 106 ALA A C 1
ATOM 783 O O . ALA A 1 106 ? 3.691 -6.296 -5.204 1.00 96.69 106 ALA A O 1
ATOM 784 N N . THR A 1 107 ? 2.429 -6.555 -7.045 1.00 96.81 107 THR A N 1
ATOM 785 C CA . THR A 1 107 ? 1.118 -6.640 -6.373 1.00 96.81 107 THR A CA 1
ATOM 786 C C . THR A 1 107 ? 1.109 -7.572 -5.159 1.00 96.81 107 THR A C 1
ATOM 788 O O . THR A 1 107 ? 0.653 -7.125 -4.105 1.00 96.81 107 THR A O 1
ATOM 791 N N . PRO A 1 108 ? 1.632 -8.815 -5.219 1.00 95.94 108 PRO A N 1
ATOM 792 C CA . PRO A 1 108 ? 1.616 -9.700 -4.054 1.00 95.94 108 PRO A CA 1
ATOM 793 C C . PRO A 1 108 ? 2.354 -9.106 -2.844 1.00 95.94 108 PRO A C 1
ATOM 795 O O . PRO A 1 108 ? 1.861 -9.163 -1.717 1.00 95.94 108 PRO A O 1
ATOM 798 N N . LYS A 1 109 ? 3.511 -8.472 -3.081 1.00 96.00 109 LYS A N 1
ATOM 799 C CA . LYS A 1 109 ? 4.332 -7.857 -2.030 1.00 96.00 109 LYS A CA 1
ATOM 800 C C . LYS A 1 109 ? 3.675 -6.583 -1.491 1.00 96.00 109 LYS A C 1
ATOM 802 O O . LYS A 1 109 ? 3.621 -6.405 -0.278 1.00 96.00 109 LYS A O 1
ATOM 807 N N . MET A 1 110 ? 3.128 -5.738 -2.370 1.00 97.75 110 MET A N 1
ATOM 808 C CA . MET A 1 110 ? 2.429 -4.509 -1.974 1.00 97.75 110 MET A CA 1
ATOM 809 C C . MET A 1 110 ? 1.179 -4.791 -1.147 1.00 97.75 110 MET A C 1
ATOM 811 O O . MET A 1 110 ? 0.994 -4.170 -0.105 1.00 97.75 110 MET A O 1
ATOM 815 N N . ARG A 1 111 ? 0.352 -5.760 -1.557 1.00 97.69 111 ARG A N 1
ATOM 816 C CA . ARG A 1 111 ? -0.841 -6.154 -0.796 1.00 97.69 111 ARG A CA 1
ATOM 817 C C . ARG A 1 111 ? -0.469 -6.652 0.593 1.00 97.69 111 ARG A C 1
ATOM 819 O O . ARG A 1 111 ? -0.966 -6.107 1.571 1.00 97.69 111 ARG A O 1
ATOM 826 N N . SER A 1 112 ? 0.472 -7.595 0.684 1.00 96.38 112 SER A N 1
ATOM 827 C CA . SER A 1 112 ? 0.926 -8.107 1.981 1.00 96.38 112 SER A CA 1
ATOM 828 C C . SER A 1 112 ? 1.487 -7.004 2.881 1.00 96.38 112 SER A C 1
ATOM 830 O O . SER A 1 112 ? 1.313 -7.076 4.095 1.00 96.38 112 SER A O 1
ATOM 832 N N . PHE A 1 113 ? 2.174 -6.012 2.314 1.00 96.56 113 PHE A N 1
ATOM 833 C CA . PHE A 1 113 ? 2.698 -4.883 3.073 1.00 96.56 113 PHE A CA 1
ATOM 834 C C . PHE A 1 113 ? 1.580 -3.985 3.599 1.00 96.56 113 PHE A C 1
ATOM 836 O O . PHE A 1 113 ? 1.523 -3.734 4.798 1.00 96.56 113 PHE A O 1
ATOM 843 N N . ILE A 1 114 ? 0.662 -3.557 2.728 1.00 97.31 114 ILE A N 1
ATOM 844 C CA . ILE A 1 114 ? -0.446 -2.661 3.084 1.00 97.31 114 ILE A CA 1
ATOM 845 C C . ILE A 1 114 ? -1.397 -3.328 4.086 1.00 97.31 114 ILE A C 1
ATOM 847 O O . ILE A 1 114 ? -1.858 -2.673 5.016 1.00 97.31 114 ILE A O 1
ATOM 851 N N . GLU A 1 115 ? -1.648 -4.631 3.946 1.00 96.31 115 GLU A N 1
ATOM 852 C CA . GLU A 1 115 ? -2.440 -5.411 4.901 1.00 96.31 115 GLU A CA 1
ATOM 853 C C . GLU A 1 115 ? -1.834 -5.341 6.303 1.00 96.31 115 GLU A C 1
ATOM 855 O O . GLU A 1 115 ? -2.513 -4.929 7.242 1.00 96.31 115 GLU A O 1
ATOM 860 N N . ARG A 1 116 ? -0.539 -5.654 6.446 1.00 95.12 116 ARG A N 1
ATOM 861 C CA . ARG A 1 116 ? 0.155 -5.559 7.739 1.00 95.12 116 ARG A CA 1
ATOM 862 C C . ARG A 1 116 ? 0.147 -4.127 8.249 1.00 95.12 116 ARG A C 1
ATOM 864 O O . ARG A 1 116 ? -0.272 -3.890 9.374 1.00 95.12 116 ARG A O 1
ATOM 871 N N . LEU A 1 117 ? 0.530 -3.179 7.399 1.00 94.88 117 LEU A N 1
ATOM 872 C CA . LEU A 1 117 ? 0.600 -1.758 7.711 1.00 94.88 117 LEU A CA 1
ATOM 873 C C . LEU A 1 117 ? -0.720 -1.206 8.271 1.00 94.88 117 LEU A C 1
ATOM 875 O O . LEU A 1 117 ? -0.703 -0.446 9.236 1.00 94.88 117 LEU A O 1
ATOM 879 N N . SER A 1 118 ? -1.855 -1.626 7.704 1.00 95.81 118 SER A N 1
ATOM 880 C CA . SER A 1 118 ? -3.193 -1.209 8.141 1.00 95.81 118 SER A CA 1
ATOM 881 C C . SER A 1 118 ? -3.603 -1.747 9.514 1.00 95.81 118 SER A C 1
ATOM 883 O O . SER A 1 118 ? -4.563 -1.249 10.094 1.00 95.81 118 SER A O 1
ATOM 885 N N . CYS A 1 119 ? -2.893 -2.753 10.029 1.00 94.69 119 CYS A N 1
ATOM 886 C CA . CYS A 1 119 ? -3.290 -3.529 11.200 1.00 94.69 119 CYS A CA 1
ATOM 887 C C . CYS A 1 119 ? -2.252 -3.523 12.333 1.00 94.69 119 CYS A C 1
ATOM 889 O O . CYS A 1 119 ? -2.465 -4.204 13.334 1.00 94.69 119 CYS A O 1
ATOM 891 N N . ILE A 1 120 ? -1.116 -2.829 12.204 1.00 92.81 120 ILE A N 1
ATOM 892 C CA . ILE A 1 120 ? -0.089 -2.797 13.259 1.00 92.81 120 ILE A CA 1
ATOM 893 C C . ILE A 1 120 ? -0.605 -2.034 14.482 1.00 92.81 120 ILE A C 1
ATOM 895 O O . ILE A 1 120 ? -0.794 -0.821 14.436 1.00 92.81 120 ILE A O 1
ATOM 899 N N . LYS A 1 121 ? -0.756 -2.747 15.602 1.00 88.88 121 LYS A N 1
ATOM 900 C CA . LYS A 1 121 ? -1.227 -2.195 16.882 1.00 88.88 121 LYS A CA 1
ATOM 901 C C . LYS A 1 121 ? -0.103 -1.592 17.718 1.00 88.88 121 LYS A C 1
ATOM 903 O O . LYS A 1 121 ? -0.305 -0.616 18.433 1.00 88.88 121 LYS A O 1
ATOM 908 N N . SER A 1 122 ? 1.067 -2.225 17.663 1.00 82.06 122 SER A N 1
ATOM 909 C CA . SER A 1 122 ? 2.222 -1.908 18.500 1.00 82.06 122 SER A CA 1
ATOM 910 C C . SER A 1 122 ? 3.125 -0.878 17.824 1.00 82.06 122 SER A C 1
ATOM 912 O O . SER A 1 122 ? 3.458 -1.000 16.647 1.00 82.06 122 SER A O 1
ATOM 914 N N . TYR A 1 123 ? 3.541 0.122 18.597 1.00 72.00 123 TYR A N 1
ATOM 915 C CA . TYR A 1 123 ? 4.646 1.012 18.251 1.00 72.00 123 TYR A CA 1
ATOM 916 C C . TYR A 1 123 ? 5.993 0.365 18.640 1.00 72.00 123 TYR A C 1
ATOM 918 O O . TYR A 1 123 ? 6.023 -0.467 19.548 1.00 72.00 123 TYR A O 1
ATOM 926 N N . ASN A 1 124 ? 7.095 0.764 17.993 1.00 66.25 124 ASN A N 1
ATOM 927 C CA . ASN A 1 124 ? 8.464 0.233 18.161 1.00 66.25 124 ASN A CA 1
ATOM 928 C C . ASN A 1 124 ? 8.707 -1.166 17.553 1.00 66.25 124 ASN A C 1
ATOM 930 O O . ASN A 1 124 ? 8.108 -1.524 16.535 1.00 66.25 124 ASN A O 1
ATOM 934 N N . ASP A 1 125 ? 9.629 -1.932 18.154 1.00 64.69 125 ASP A N 1
ATOM 935 C CA . ASP A 1 125 ? 10.219 -3.161 17.609 1.00 64.69 125 ASP A CA 1
ATOM 936 C C . ASP A 1 125 ? 9.170 -4.200 17.190 1.00 64.69 125 ASP A C 1
ATOM 938 O O . ASP A 1 125 ? 9.363 -4.884 16.189 1.00 64.69 125 ASP A O 1
ATOM 942 N N . GLY A 1 126 ? 8.020 -4.263 17.872 1.00 72.50 126 GLY A N 1
ATOM 943 C CA . GLY A 1 126 ? 6.905 -5.127 17.477 1.00 72.50 126 GLY A CA 1
ATOM 944 C C . GLY A 1 126 ? 6.313 -4.741 16.117 1.00 72.50 126 GLY A C 1
ATOM 945 O O . GLY A 1 126 ? 6.239 -5.565 15.205 1.00 72.50 126 GLY A O 1
ATOM 946 N N . GLY A 1 127 ? 5.937 -3.472 15.943 1.00 75.44 127 GLY A N 1
ATOM 947 C CA . GLY A 1 127 ? 5.369 -2.973 14.688 1.00 75.44 127 GLY A CA 1
ATOM 948 C C . GLY A 1 127 ? 6.353 -3.019 13.519 1.00 75.44 127 GLY A C 1
ATOM 949 O O . GLY A 1 127 ? 5.998 -3.461 12.424 1.00 75.44 127 GLY A O 1
ATOM 950 N N . ALA A 1 128 ? 7.609 -2.640 13.763 1.00 78.56 128 ALA A N 1
ATOM 951 C CA . ALA A 1 128 ? 8.677 -2.716 12.769 1.00 78.56 128 ALA A CA 1
ATOM 952 C C . ALA A 1 128 ? 8.971 -4.167 12.342 1.00 78.56 128 ALA A C 1
ATOM 954 O O . ALA A 1 128 ? 9.117 -4.446 11.147 1.00 78.56 128 ALA A O 1
ATOM 955 N N . ALA A 1 129 ? 8.991 -5.112 13.291 1.00 83.75 129 ALA A N 1
ATOM 956 C CA . ALA A 1 129 ? 9.224 -6.529 13.010 1.00 83.75 129 ALA A CA 1
ATOM 957 C C . ALA A 1 129 ? 8.158 -7.129 12.083 1.00 83.75 129 ALA A C 1
ATOM 959 O O . ALA A 1 129 ? 8.484 -7.951 11.223 1.00 83.75 129 ALA A O 1
ATOM 960 N N . ALA A 1 130 ? 6.901 -6.677 12.181 1.00 88.06 130 ALA A N 1
ATOM 961 C CA . ALA A 1 130 ? 5.837 -7.133 11.287 1.00 88.06 130 ALA A CA 1
ATOM 962 C C . ALA A 1 130 ? 6.124 -6.805 9.809 1.00 88.06 130 ALA A C 1
ATOM 964 O O . ALA A 1 130 ? 5.687 -7.542 8.920 1.00 88.06 130 ALA A O 1
ATOM 965 N N . LEU A 1 131 ? 6.883 -5.743 9.527 1.00 91.25 131 LEU A N 1
ATOM 966 C CA . LEU A 1 131 ? 7.243 -5.324 8.168 1.00 91.25 131 LEU A CA 1
ATOM 967 C C . LEU A 1 131 ? 8.627 -5.819 7.727 1.00 91.25 131 LEU A C 1
ATOM 969 O O . LEU A 1 131 ? 8.900 -5.856 6.528 1.00 91.25 131 LEU A O 1
ATOM 973 N N . GLN A 1 132 ? 9.485 -6.259 8.652 1.00 89.69 132 GLN A N 1
ATOM 974 C CA . GLN A 1 132 ? 10.890 -6.571 8.363 1.00 89.69 132 GLN A CA 1
ATOM 975 C C . GLN A 1 132 ? 11.076 -7.681 7.314 1.00 89.69 132 GLN A C 1
ATOM 977 O O . GLN A 1 132 ? 11.977 -7.594 6.488 1.00 89.69 132 GLN A O 1
ATOM 982 N N . ALA A 1 133 ? 10.184 -8.678 7.257 1.00 89.62 133 ALA A N 1
ATOM 983 C CA . ALA A 1 133 ? 10.216 -9.727 6.224 1.00 89.62 133 ALA A CA 1
ATOM 984 C C . ALA A 1 133 ? 9.953 -9.206 4.789 1.00 89.62 133 ALA A C 1
ATOM 986 O O . ALA A 1 133 ? 10.126 -9.921 3.797 1.00 89.62 133 ALA A O 1
ATOM 987 N N . LEU A 1 134 ? 9.476 -7.967 4.666 1.00 92.62 134 LEU A N 1
ATOM 988 C CA . LEU A 1 134 ? 9.188 -7.299 3.401 1.00 92.62 134 LEU A CA 1
ATOM 989 C C . LEU A 1 134 ? 10.258 -6.259 3.036 1.00 92.62 134 LEU A C 1
ATOM 991 O O . LEU A 1 134 ? 10.289 -5.823 1.882 1.00 92.62 134 LEU A O 1
ATOM 995 N N . ALA A 1 135 ? 11.133 -5.909 3.985 1.00 91.94 135 ALA A N 1
ATOM 996 C CA . ALA A 1 135 ? 12.226 -4.965 3.806 1.00 91.94 135 ALA A CA 1
ATOM 997 C C . ALA A 1 135 ? 13.343 -5.553 2.937 1.00 91.94 135 ALA A C 1
ATOM 999 O O . ALA A 1 135 ? 13.614 -6.755 2.979 1.00 91.94 135 ALA A O 1
ATOM 1000 N N . ALA A 1 136 ? 14.017 -4.702 2.168 1.00 91.44 136 ALA A N 1
ATOM 1001 C CA . ALA A 1 136 ? 15.248 -5.071 1.486 1.00 91.44 136 ALA A CA 1
ATOM 1002 C C . ALA A 1 136 ? 16.331 -5.478 2.502 1.00 91.44 136 ALA A C 1
ATOM 1004 O O . ALA A 1 136 ? 16.348 -4.965 3.626 1.00 91.44 136 ALA A O 1
ATOM 1005 N N . PRO A 1 137 ? 17.275 -6.357 2.122 1.00 87.06 137 PRO A N 1
ATOM 1006 C CA . PRO A 1 137 ? 18.466 -6.595 2.930 1.00 87.06 137 PRO A CA 1
ATOM 1007 C C . PRO A 1 137 ? 19.176 -5.274 3.262 1.00 87.06 137 PRO A C 1
ATOM 1009 O O . PRO A 1 137 ? 19.421 -4.464 2.371 1.00 87.06 137 PRO A O 1
ATOM 1012 N N . GLY A 1 138 ? 19.481 -5.050 4.542 1.00 87.25 138 GLY A N 1
ATOM 1013 C CA . GLY A 1 138 ? 20.085 -3.801 5.026 1.00 87.25 138 GLY A CA 1
ATOM 1014 C C . GLY A 1 138 ? 19.103 -2.643 5.262 1.00 87.25 138 GLY A C 1
ATOM 1015 O O . GLY A 1 138 ? 19.493 -1.644 5.859 1.00 87.25 138 GLY A O 1
ATOM 1016 N N . SER A 1 139 ? 17.831 -2.771 4.869 1.00 88.06 139 SER A N 1
ATOM 1017 C CA . SER A 1 139 ? 16.768 -1.824 5.224 1.00 88.06 139 SER A CA 1
ATOM 1018 C C . SER A 1 139 ? 16.069 -2.242 6.519 1.00 88.06 139 SER A C 1
ATOM 1020 O O . SER A 1 139 ? 15.916 -3.429 6.819 1.00 88.06 139 SER A O 1
ATOM 1022 N N . SER A 1 140 ? 15.617 -1.257 7.295 1.00 86.56 140 SER A N 1
ATOM 1023 C CA . SER A 1 140 ? 14.903 -1.488 8.550 1.00 86.56 140 SER A CA 1
ATOM 1024 C C . SER A 1 140 ? 13.776 -0.485 8.739 1.00 86.56 140 SER A C 1
ATOM 1026 O O . SER A 1 140 ? 13.909 0.688 8.396 1.00 86.56 140 SER A O 1
ATOM 1028 N N . PHE A 1 141 ? 12.695 -0.952 9.359 1.00 86.69 141 PHE A N 1
ATOM 1029 C CA . PHE A 1 141 ? 11.558 -0.131 9.769 1.00 86.69 141 PHE A CA 1
ATOM 1030 C C . PHE A 1 141 ? 11.613 0.275 11.247 1.00 86.69 141 PHE A C 1
ATOM 1032 O O . PHE A 1 141 ? 10.597 0.669 11.804 1.00 86.69 141 PHE A O 1
ATOM 1039 N N . LYS A 1 142 ? 12.771 0.189 11.915 1.00 82.94 142 LYS A N 1
ATOM 1040 C CA . LYS A 1 142 ? 12.895 0.419 13.368 1.00 82.94 142 LYS A CA 1
ATOM 1041 C C . LYS A 1 142 ? 12.286 1.743 13.858 1.00 82.94 142 LYS A C 1
ATOM 1043 O O . LYS A 1 142 ? 11.683 1.778 14.922 1.00 82.94 142 LYS A O 1
ATOM 1048 N N . PHE A 1 143 ? 12.429 2.816 13.081 1.00 82.00 143 PHE A N 1
ATOM 1049 C CA . PHE A 1 143 ? 11.911 4.151 13.422 1.00 82.00 143 PHE A CA 1
ATOM 1050 C C . PHE A 1 143 ? 10.579 4.477 12.735 1.00 82.00 143 PHE A C 1
ATOM 1052 O O . PHE A 1 143 ? 10.145 5.628 12.713 1.00 82.00 143 PHE A O 1
ATOM 1059 N N . PHE A 1 144 ? 9.943 3.478 12.126 1.00 86.25 144 PHE A N 1
ATOM 1060 C CA . PHE A 1 144 ? 8.673 3.656 11.448 1.00 86.25 144 PHE A CA 1
ATOM 1061 C C . PHE A 1 144 ? 7.539 3.815 12.464 1.00 86.25 144 PHE A C 1
ATOM 1063 O O . PHE A 1 144 ? 7.380 2.996 13.369 1.00 86.25 144 PHE A O 1
ATOM 1070 N N . VAL A 1 145 ? 6.718 4.850 12.279 1.00 88.56 145 VAL A N 1
ATOM 1071 C CA . VAL A 1 145 ? 5.509 5.079 13.075 1.00 88.56 145 VAL A CA 1
ATOM 1072 C C . VAL A 1 145 ? 4.310 4.479 12.330 1.00 88.56 145 VAL A C 1
ATOM 1074 O O . VAL A 1 145 ? 3.940 4.992 11.271 1.00 88.56 145 VAL A O 1
ATOM 1077 N N . PRO A 1 146 ? 3.667 3.418 12.853 1.00 90.31 146 PRO A N 1
ATOM 1078 C CA . PRO A 1 146 ? 2.517 2.811 12.200 1.00 90.31 146 PRO A CA 1
ATOM 1079 C C . PRO A 1 146 ? 1.326 3.772 12.103 1.00 90.31 146 PRO A C 1
ATOM 1081 O O . PRO A 1 146 ? 1.074 4.520 13.051 1.00 90.31 146 PRO A O 1
ATOM 1084 N N . PRO A 1 147 ? 0.524 3.719 11.022 1.00 93.06 147 PRO A N 1
ATOM 1085 C CA . PRO A 1 147 ? -0.604 4.631 10.830 1.00 93.06 147 PRO A CA 1
ATOM 1086 C C . PRO A 1 147 ? -1.609 4.621 11.987 1.00 93.06 147 PRO A C 1
ATOM 1088 O O . PRO A 1 147 ? -2.105 5.677 12.375 1.00 93.06 147 PRO A O 1
ATOM 1091 N N . MET A 1 148 ? -1.858 3.450 12.585 1.00 92.31 148 MET A N 1
ATOM 1092 C CA . MET A 1 148 ? -2.754 3.296 13.737 1.00 92.31 148 MET A CA 1
ATOM 1093 C C . MET A 1 148 ? -2.277 4.044 14.982 1.00 92.31 148 MET A C 1
ATOM 1095 O O . MET A 1 148 ? -3.115 4.411 15.801 1.00 92.31 148 MET A O 1
ATOM 1099 N N . HIS A 1 149 ? -0.971 4.279 15.139 1.00 90.00 149 HIS A N 1
ATOM 1100 C CA . HIS A 1 149 ? -0.427 5.003 16.288 1.00 90.00 149 HIS A CA 1
ATOM 1101 C C . HIS A 1 149 ? -0.784 6.497 16.246 1.00 90.00 149 HIS A C 1
ATOM 1103 O O . HIS A 1 149 ? -1.027 7.101 17.286 1.00 90.00 149 HIS A O 1
ATOM 1109 N N . GLY A 1 150 ? -0.865 7.085 15.048 1.00 87.56 150 GLY A N 1
ATOM 1110 C CA . GLY A 1 150 ? -1.186 8.506 14.865 1.00 87.56 150 GLY A CA 1
ATOM 1111 C C . GLY A 1 150 ? -2.669 8.861 15.016 1.00 87.56 150 GLY A C 1
ATOM 1112 O O . GLY A 1 150 ? -3.001 10.040 15.080 1.00 87.56 150 GLY A O 1
ATOM 1113 N N . ILE A 1 151 ? -3.554 7.865 15.072 1.00 93.19 151 ILE A N 1
ATOM 1114 C CA . ILE A 1 151 ? -5.010 8.039 15.130 1.00 93.19 151 ILE A CA 1
ATOM 1115 C C . ILE A 1 151 ? -5.471 7.745 16.559 1.00 93.19 151 ILE A C 1
ATOM 1117 O O . ILE A 1 151 ? -5.327 6.612 17.000 1.00 93.19 151 ILE A O 1
ATOM 1121 N N . LYS A 1 152 ? -5.989 8.706 17.326 1.00 92.19 152 LYS A N 1
ATOM 1122 C CA . LYS A 1 152 ? -6.116 8.532 18.789 1.00 92.19 152 LYS A CA 1
ATOM 1123 C C . LYS A 1 152 ? -7.388 7.808 19.217 1.00 92.19 152 LYS A C 1
ATOM 1125 O O . LYS A 1 152 ? -7.327 7.022 20.157 1.00 92.19 152 LYS A O 1
ATOM 1130 N N . LEU A 1 153 ? -8.508 8.059 18.546 1.00 94.25 153 LEU A N 1
ATOM 1131 C CA . LEU A 1 153 ? -9.827 7.559 18.947 1.00 94.25 153 LEU A CA 1
ATOM 1132 C C . LEU A 1 153 ? -10.171 6.206 18.309 1.00 94.25 153 LEU A C 1
ATOM 1134 O O . LEU A 1 153 ? -11.151 5.584 18.699 1.00 94.25 153 LEU A O 1
ATOM 1138 N N . HIS A 1 154 ? -9.356 5.738 17.362 1.00 94.69 154 HIS A N 1
ATOM 1139 C CA . HIS A 1 154 ? -9.539 4.444 16.708 1.00 94.69 154 HIS A CA 1
ATOM 1140 C C . HIS A 1 154 ? -9.264 3.251 17.633 1.00 94.69 154 HIS A C 1
ATOM 1142 O O . HIS A 1 154 ? -8.165 3.132 18.195 1.00 94.69 154 HIS A O 1
ATOM 1148 N N . ASP A 1 155 ? -10.212 2.316 17.670 1.00 93.69 155 ASP A N 1
ATOM 1149 C CA . ASP A 1 155 ? -10.128 0.997 18.289 1.00 93.69 155 ASP A CA 1
ATOM 1150 C C . ASP A 1 155 ? -8.981 0.166 17.694 1.00 93.69 155 ASP A C 1
ATOM 1152 O O . ASP A 1 155 ? -9.083 -0.420 16.614 1.00 93.69 155 ASP A O 1
ATOM 1156 N N . LYS A 1 156 ? -7.884 0.052 18.453 1.00 91.00 156 LYS A N 1
ATOM 1157 C CA . LYS A 1 156 ? -6.671 -0.677 18.045 1.00 91.00 156 LYS A CA 1
ATOM 1158 C C . LYS A 1 156 ? -6.877 -2.179 17.864 1.00 91.00 156 LYS A C 1
ATOM 1160 O O . LYS A 1 156 ? -5.965 -2.861 17.403 1.00 91.00 156 LYS A O 1
ATOM 1165 N N . SER A 1 157 ? -8.029 -2.736 18.235 1.00 91.12 157 SER A N 1
ATOM 1166 C CA . SER A 1 157 ? -8.339 -4.135 17.941 1.00 91.12 157 SER A CA 1
ATOM 1167 C C . SER A 1 157 ? -8.668 -4.365 16.459 1.00 91.12 157 SER A C 1
ATOM 1169 O O . SER A 1 157 ? -8.517 -5.493 15.976 1.00 91.12 157 SER A O 1
ATOM 1171 N N . LYS A 1 158 ? -9.045 -3.306 15.728 1.00 93.62 158 LYS A N 1
ATOM 1172 C CA . LYS A 1 158 ? -9.435 -3.322 14.314 1.00 93.62 158 LYS A CA 1
ATOM 1173 C C . LYS A 1 158 ? -8.334 -2.732 13.437 1.00 93.62 158 LYS A C 1
ATOM 1175 O O . LYS A 1 158 ? -7.490 -1.978 13.898 1.00 93.62 158 LYS A O 1
ATOM 1180 N N . CYS A 1 159 ? -8.326 -3.118 12.166 1.00 95.94 159 CYS A N 1
ATOM 1181 C CA . CYS A 1 159 ? -7.457 -2.486 11.179 1.00 95.94 159 CYS A CA 1
ATOM 1182 C C . CYS A 1 159 ? -8.077 -1.174 10.694 1.00 95.94 159 CYS A C 1
ATOM 1184 O O . CYS A 1 159 ? -9.301 -1.044 10.647 1.00 95.94 159 CYS A O 1
ATOM 1186 N N . LEU A 1 160 ? -7.238 -0.259 10.221 1.00 97.00 160 LEU A N 1
ATOM 1187 C CA . LEU A 1 160 ? -7.692 0.902 9.466 1.00 97.00 160 LEU A CA 1
ATOM 1188 C C . LEU A 1 160 ? -8.175 0.487 8.078 1.00 97.00 160 LEU A C 1
ATOM 1190 O O . LEU A 1 160 ? -7.554 -0.346 7.410 1.00 97.00 160 LEU A O 1
ATOM 1194 N N . SER A 1 161 ? -9.229 1.129 7.592 1.00 97.44 161 SER A N 1
ATOM 1195 C CA . SER A 1 161 ? -9.689 0.965 6.219 1.00 97.44 161 SER A CA 1
ATOM 1196 C C . SER A 1 161 ? -8.788 1.735 5.258 1.00 97.44 161 SER A C 1
ATOM 1198 O O . SER A 1 161 ? -8.403 2.875 5.514 1.00 97.44 161 SER A O 1
ATOM 1200 N N . VAL A 1 162 ? -8.411 1.106 4.142 1.00 97.94 162 VAL A N 1
ATOM 1201 C CA . VAL A 1 162 ? -7.651 1.787 3.083 1.00 97.94 162 VAL A CA 1
ATOM 1202 C C . VAL A 1 162 ? -8.620 2.608 2.247 1.00 97.94 162 VAL A C 1
ATOM 1204 O O . VAL A 1 162 ? -9.520 2.047 1.623 1.00 97.94 162 VAL A O 1
ATOM 1207 N N . SER A 1 163 ? -8.429 3.927 2.243 1.00 96.81 163 SER A N 1
ATOM 1208 C CA . SER A 1 163 ? -9.263 4.862 1.486 1.00 96.81 163 SER A CA 1
ATOM 1209 C C . SER A 1 163 ? -8.725 5.102 0.078 1.00 96.81 163 SER A C 1
ATOM 1211 O O . SER A 1 163 ? -9.500 5.199 -0.867 1.00 96.81 163 SER A O 1
ATOM 1213 N N . SER A 1 164 ? -7.402 5.172 -0.087 1.00 97.44 164 SER A N 1
ATOM 1214 C CA . SER A 1 164 ? -6.766 5.279 -1.402 1.00 97.44 164 SER A CA 1
ATOM 1215 C C . SER A 1 164 ? -5.317 4.803 -1.379 1.00 97.44 164 SER A C 1
ATOM 1217 O O . SER A 1 164 ? -4.647 4.815 -0.342 1.00 97.44 164 SER A O 1
ATOM 1219 N N . VAL A 1 165 ? -4.828 4.392 -2.547 1.00 98.44 165 VAL A N 1
ATOM 1220 C CA . VAL A 1 165 ? -3.417 4.092 -2.796 1.00 98.44 165 VAL A CA 1
ATOM 1221 C C . VAL A 1 165 ? -3.018 4.860 -4.049 1.00 98.44 165 VAL A C 1
ATOM 1223 O O . VAL A 1 165 ? -3.668 4.730 -5.076 1.00 98.44 165 VAL A O 1
ATOM 1226 N N . VAL A 1 166 ? -1.962 5.665 -3.970 1.00 98.38 166 VAL A N 1
ATOM 1227 C CA . VAL A 1 166 ? -1.394 6.398 -5.107 1.00 98.38 166 VAL A CA 1
ATOM 1228 C C . VAL A 1 166 ? 0.016 5.885 -5.350 1.00 98.38 166 VAL A C 1
ATOM 1230 O O . VAL A 1 166 ? 0.858 5.923 -4.454 1.00 98.38 166 VAL A O 1
ATOM 1233 N N . ILE A 1 167 ? 0.284 5.420 -6.564 1.00 98.19 167 ILE A N 1
ATOM 1234 C CA . ILE A 1 167 ? 1.521 4.756 -6.956 1.00 98.19 167 ILE A CA 1
ATOM 1235 C C . ILE A 1 167 ? 2.144 5.508 -8.126 1.00 98.19 167 ILE A C 1
ATOM 1237 O O . ILE A 1 167 ? 1.499 5.758 -9.146 1.00 98.19 167 ILE A O 1
ATOM 1241 N N . LYS A 1 168 ? 3.423 5.854 -7.991 1.00 96.75 168 LYS A N 1
ATOM 1242 C CA . LYS A 1 168 ? 4.200 6.542 -9.024 1.00 96.75 168 LYS A CA 1
ATOM 1243 C C . LYS A 1 168 ? 5.464 5.763 -9.344 1.00 96.75 168 LYS A C 1
ATOM 1245 O O . LYS A 1 168 ? 6.177 5.340 -8.437 1.00 96.75 168 LYS A O 1
ATOM 1250 N N . HIS A 1 169 ? 5.762 5.615 -10.630 1.00 94.81 169 HIS A N 1
ATOM 1251 C CA . HIS A 1 169 ? 7.041 5.074 -11.072 1.00 94.81 169 HIS A CA 1
ATOM 1252 C C . HIS A 1 169 ? 8.172 6.082 -10.826 1.00 94.81 169 HIS A C 1
ATOM 1254 O O . HIS A 1 169 ? 8.054 7.265 -11.150 1.00 94.81 169 HIS A O 1
ATOM 1260 N N . VAL A 1 170 ? 9.276 5.603 -10.255 1.00 90.06 170 VAL A N 1
ATOM 1261 C CA . VAL A 1 170 ? 10.479 6.385 -9.973 1.00 90.06 170 VAL A CA 1
ATOM 1262 C C . VAL A 1 170 ? 11.563 6.000 -10.972 1.00 90.06 170 VAL A C 1
ATOM 1264 O O . VAL A 1 170 ? 12.098 4.898 -10.924 1.00 90.06 170 VAL A O 1
ATOM 1267 N N . LYS A 1 171 ? 11.923 6.936 -11.856 1.00 77.31 171 LYS A N 1
ATOM 1268 C CA . LYS A 1 171 ? 12.928 6.706 -12.910 1.00 77.31 171 LYS A CA 1
ATOM 1269 C C . LYS A 1 171 ? 14.354 6.526 -12.370 1.00 77.31 171 LYS A C 1
ATOM 1271 O O . LYS A 1 171 ? 15.158 5.868 -13.012 1.00 77.31 171 LYS A O 1
ATOM 1276 N N . ASN A 1 172 ? 14.646 7.096 -11.199 1.00 68.56 172 ASN A N 1
ATOM 1277 C CA . ASN A 1 172 ? 15.939 7.013 -10.519 1.00 68.56 172 ASN A CA 1
ATOM 1278 C C . ASN A 1 172 ? 15.719 6.585 -9.060 1.00 68.56 172 ASN A C 1
ATOM 1280 O O . ASN A 1 172 ? 15.546 7.461 -8.208 1.00 68.56 172 ASN A O 1
ATOM 1284 N N . PRO A 1 173 ? 15.666 5.277 -8.751 1.00 66.69 173 PRO A N 1
ATOM 1285 C CA . PRO A 1 173 ? 15.586 4.824 -7.367 1.00 66.69 173 PRO A CA 1
ATOM 1286 C C . PRO A 1 173 ? 16.727 5.410 -6.539 1.00 66.69 173 PRO A C 1
ATOM 1288 O O . PRO A 1 173 ? 17.864 5.500 -7.018 1.00 66.69 173 PRO A O 1
ATOM 1291 N N . LEU A 1 174 ? 16.441 5.775 -5.285 1.00 61.28 174 LEU A N 1
ATOM 1292 C CA . LEU A 1 174 ? 17.498 6.073 -4.324 1.00 61.28 174 LEU A CA 1
ATOM 1293 C C . LEU A 1 174 ? 18.425 4.853 -4.280 1.00 61.28 174 LEU A C 1
ATOM 1295 O O . LEU A 1 174 ? 17.969 3.721 -4.116 1.00 61.28 174 LEU A O 1
ATOM 1299 N N . LYS A 1 175 ? 19.722 5.079 -4.500 1.00 57.00 175 LYS A N 1
ATOM 1300 C CA . LYS A 1 175 ? 20.757 4.042 -4.457 1.00 57.00 175 LYS A CA 1
ATOM 1301 C C . LYS A 1 175 ? 21.402 4.045 -3.068 1.00 57.00 175 LYS A C 1
ATOM 1303 O O . LYS A 1 175 ? 22.417 4.718 -2.897 1.00 57.00 175 LYS A O 1
ATOM 1308 N N . PRO A 1 176 ? 20.891 3.306 -2.069 1.00 51.78 176 PRO A N 1
ATOM 1309 C CA . PRO A 1 176 ? 21.710 2.975 -0.920 1.00 51.78 176 PRO A CA 1
ATOM 1310 C C . PRO A 1 176 ? 22.719 1.927 -1.402 1.00 51.78 176 PRO A C 1
ATOM 1312 O O . PRO A 1 176 ? 22.358 0.775 -1.598 1.00 51.78 176 PRO A O 1
ATOM 1315 N N . SER A 1 177 ? 23.941 2.361 -1.729 1.00 52.66 177 SER A N 1
ATOM 1316 C CA . SER A 1 177 ? 25.155 1.532 -1.828 1.00 52.66 177 SER A CA 1
ATOM 1317 C C . SER A 1 177 ? 24.937 0.044 -2.191 1.00 52.66 177 SER A C 1
ATOM 1319 O O . SER A 1 177 ? 25.092 -0.821 -1.337 1.00 52.66 177 SER A O 1
ATOM 1321 N N . ALA A 1 178 ? 24.560 -0.243 -3.444 1.00 47.16 178 ALA A N 1
ATOM 1322 C CA . ALA A 1 178 ? 24.780 -1.511 -4.168 1.00 47.16 178 ALA A CA 1
ATOM 1323 C C . ALA A 1 178 ? 23.942 -1.501 -5.458 1.00 47.16 178 ALA A C 1
ATOM 1325 O O . ALA A 1 178 ? 22.798 -1.941 -5.452 1.00 47.16 178 ALA A O 1
ATOM 1326 N N . SER A 1 179 ? 24.488 -0.909 -6.525 1.00 52.69 179 SER A N 1
ATOM 1327 C CA . SER A 1 179 ? 24.396 -1.259 -7.967 1.00 52.69 179 SER A CA 1
ATOM 1328 C C . SER A 1 179 ? 23.320 -2.223 -8.550 1.00 52.69 179 SER A C 1
ATOM 1330 O O . SER A 1 179 ? 23.526 -2.735 -9.644 1.00 52.69 179 SER A O 1
ATOM 1332 N N . SER A 1 180 ? 22.166 -2.479 -7.929 1.00 69.12 180 SER A N 1
ATOM 1333 C CA . SER A 1 180 ? 21.352 -3.667 -8.239 1.00 69.12 180 SER A CA 1
ATOM 1334 C C . SER A 1 180 ? 19.834 -3.454 -8.283 1.00 69.12 180 SER A C 1
ATOM 1336 O O . SER A 1 180 ? 19.107 -4.441 -8.361 1.00 69.12 180 SER A O 1
ATOM 1338 N N . TRP A 1 181 ? 19.338 -2.212 -8.286 1.00 78.56 181 TRP A N 1
ATOM 1339 C CA . TRP A 1 181 ? 17.910 -1.907 -8.482 1.00 78.56 181 TRP A CA 1
ATOM 1340 C C . TRP A 1 181 ? 17.630 -1.508 -9.936 1.00 78.56 181 TRP A C 1
ATOM 1342 O O . TRP A 1 181 ? 18.341 -0.664 -10.479 1.00 78.56 181 TRP A O 1
ATOM 1352 N N . THR A 1 182 ? 16.607 -2.100 -10.557 1.00 83.12 182 THR A N 1
ATOM 1353 C CA . THR A 1 182 ? 16.218 -1.830 -11.955 1.00 83.12 182 THR A CA 1
ATOM 1354 C C . THR A 1 182 ? 15.005 -0.917 -12.063 1.00 83.12 182 THR A C 1
ATOM 1356 O O . THR A 1 182 ? 14.942 -0.098 -12.971 1.00 83.12 182 THR A O 1
ATOM 1359 N N . ASP A 1 183 ? 14.058 -1.036 -11.132 1.00 91.19 183 ASP A N 1
ATOM 1360 C CA . ASP A 1 183 ? 12.794 -0.300 -11.137 1.00 91.19 183 ASP A CA 1
ATOM 1361 C C . ASP A 1 183 ? 12.395 0.066 -9.704 1.00 91.19 183 ASP A C 1
ATOM 1363 O O . ASP A 1 183 ? 12.752 -0.640 -8.755 1.00 91.19 183 ASP A O 1
ATOM 1367 N N . ALA A 1 184 ? 11.616 1.136 -9.543 1.00 93.12 184 ALA A N 1
ATOM 1368 C CA . ALA A 1 184 ? 11.084 1.534 -8.244 1.00 93.12 184 ALA A CA 1
ATOM 1369 C C . ALA A 1 184 ? 9.706 2.182 -8.330 1.00 93.12 184 ALA A C 1
ATOM 1371 O O . ALA A 1 184 ? 9.382 2.899 -9.279 1.00 93.12 184 ALA A O 1
ATOM 1372 N N . LEU A 1 185 ? 8.897 1.948 -7.303 1.00 96.00 185 LEU A N 1
ATOM 1373 C CA . LEU A 1 185 ? 7.573 2.529 -7.145 1.00 96.00 185 LEU A CA 1
ATOM 1374 C C . LEU A 1 185 ? 7.502 3.275 -5.814 1.00 96.00 185 LEU A C 1
ATOM 1376 O O . LEU A 1 185 ? 7.793 2.709 -4.763 1.00 96.00 185 LEU A O 1
ATOM 1380 N N . GLN A 1 186 ? 7.060 4.528 -5.859 1.00 96.06 186 GLN A N 1
ATOM 1381 C CA . GLN A 1 186 ? 6.616 5.266 -4.682 1.00 96.06 186 GLN A CA 1
ATOM 1382 C C . GLN A 1 186 ? 5.145 4.982 -4.439 1.00 96.06 186 GLN A C 1
ATOM 1384 O O . GLN A 1 186 ? 4.339 5.084 -5.361 1.00 96.06 186 GLN A O 1
ATOM 1389 N N . ILE A 1 187 ? 4.805 4.659 -3.199 1.00 97.44 187 ILE A N 1
ATOM 1390 C CA . ILE A 1 187 ? 3.464 4.266 -2.785 1.00 97.44 187 ILE A CA 1
ATOM 1391 C C . ILE A 1 187 ? 3.034 5.206 -1.664 1.00 97.44 187 ILE A C 1
ATOM 1393 O O . ILE A 1 187 ? 3.656 5.247 -0.606 1.00 97.44 187 ILE A O 1
ATOM 1397 N N . LYS A 1 188 ? 1.957 5.953 -1.877 1.00 97.94 188 LYS A N 1
ATOM 1398 C CA . LYS A 1 188 ? 1.276 6.730 -0.844 1.00 97.94 188 LYS A CA 1
ATOM 1399 C C . LYS A 1 188 ? -0.029 6.027 -0.511 1.00 97.94 188 LYS A C 1
ATOM 1401 O O . LYS A 1 188 ? -0.864 5.846 -1.391 1.00 97.94 188 LYS A O 1
ATOM 1406 N N . VAL A 1 189 ? -0.203 5.634 0.742 1.00 98.06 189 VAL A N 1
ATOM 1407 C CA . VAL A 1 189 ? -1.409 4.954 1.222 1.00 98.06 189 VAL A CA 1
ATOM 1408 C C . VAL A 1 189 ? -2.134 5.877 2.180 1.00 98.06 189 VAL A C 1
ATOM 1410 O O . VAL A 1 189 ? -1.529 6.367 3.133 1.00 98.06 189 VAL A O 1
ATOM 1413 N N . SER A 1 190 ? -3.420 6.099 1.942 1.00 97.94 190 SER A N 1
ATOM 1414 C CA . SER A 1 190 ? -4.292 6.817 2.863 1.00 97.94 190 SER A CA 1
ATOM 1415 C C . SER A 1 190 ? -5.228 5.844 3.565 1.00 97.94 190 SER A C 1
ATOM 1417 O O . SER A 1 190 ? -5.776 4.915 2.966 1.00 97.94 190 SER A O 1
ATOM 1419 N N . PHE A 1 191 ? -5.389 6.076 4.858 1.00 97.81 191 PHE A N 1
ATOM 1420 C CA . PHE A 1 191 ? -6.153 5.261 5.781 1.00 97.81 191 PHE A CA 1
ATOM 1421 C C . PHE A 1 191 ? -7.245 6.099 6.432 1.00 97.81 191 PHE A C 1
ATOM 1423 O O . PHE A 1 191 ? -7.053 7.295 6.662 1.00 97.81 191 PHE A O 1
ATOM 1430 N N . ILE A 1 192 ? -8.353 5.451 6.768 1.00 97.56 192 ILE A N 1
ATOM 1431 C CA . ILE A 1 192 ? -9.440 6.000 7.571 1.00 97.56 192 ILE A CA 1
ATOM 1432 C C . ILE A 1 192 ? -9.814 5.001 8.669 1.00 97.56 192 ILE A C 1
ATOM 1434 O O . ILE A 1 192 ? -9.834 3.788 8.449 1.00 97.56 192 ILE A O 1
ATOM 1438 N N . ALA A 1 193 ? -10.068 5.513 9.864 1.00 97.31 193 ALA A N 1
ATOM 1439 C CA . ALA A 1 193 ? -10.660 4.762 10.955 1.00 97.31 193 ALA A CA 1
ATOM 1440 C C . ALA A 1 193 ? -12.186 4.777 10.796 1.00 97.31 193 ALA A C 1
ATOM 1442 O O . ALA A 1 193 ? -12.798 5.837 10.876 1.00 97.31 193 ALA A O 1
ATOM 1443 N N . ASP A 1 194 ? -12.804 3.620 10.549 1.00 95.69 194 ASP A N 1
ATOM 1444 C CA . ASP A 1 194 ? -14.255 3.541 10.294 1.00 95.69 194 ASP A CA 1
ATOM 1445 C C . ASP A 1 194 ? -15.106 3.922 11.523 1.00 95.69 194 ASP A C 1
ATOM 1447 O O . ASP A 1 194 ? -16.277 4.263 11.390 1.00 95.69 1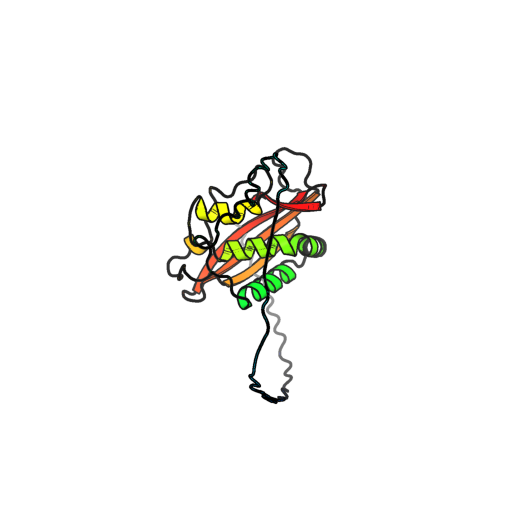94 ASP A O 1
ATOM 1451 N N . ASP A 1 195 ? -14.527 3.853 12.722 1.00 95.75 195 ASP A N 1
ATOM 1452 C CA . ASP A 1 195 ? -15.164 4.137 14.008 1.00 95.75 195 ASP A CA 1
ATOM 1453 C C . ASP A 1 195 ? -15.024 5.595 14.465 1.00 95.75 195 ASP A C 1
ATOM 1455 O O . ASP A 1 195 ? -15.946 6.118 15.088 1.00 95.75 195 ASP A O 1
ATOM 1459 N N . SER A 1 196 ? -13.904 6.261 14.158 1.00 95.94 196 SER A N 1
ATOM 1460 C CA . SER A 1 196 ? -13.668 7.660 14.549 1.00 95.94 196 SER A CA 1
ATOM 1461 C C . SER A 1 196 ? -13.680 8.662 13.391 1.00 95.94 196 SER A C 1
ATOM 1463 O O . SER A 1 196 ? -13.759 9.866 13.625 1.00 95.94 196 SER A O 1
ATOM 1465 N N . GLY A 1 197 ? -13.579 8.198 12.144 1.00 96.69 197 GLY A N 1
ATOM 1466 C CA . GLY A 1 197 ? -13.441 9.039 10.950 1.00 96.69 197 GLY A CA 1
ATOM 1467 C C . GLY A 1 197 ? -12.065 9.697 10.792 1.00 96.69 197 GLY A C 1
ATOM 1468 O O . GLY A 1 197 ? -11.824 10.392 9.806 1.00 96.69 197 GLY A O 1
ATOM 1469 N N . GLU A 1 198 ? -11.142 9.487 11.732 1.00 97.44 198 GLU A N 1
ATOM 1470 C CA . GLU A 1 198 ? -9.785 10.019 11.655 1.00 97.44 198 GLU A CA 1
ATOM 1471 C C . GLU A 1 198 ? -9.009 9.393 10.488 1.00 97.44 198 GLU A C 1
ATOM 1473 O O . GLU A 1 198 ? -9.142 8.207 10.176 1.00 97.44 198 GLU A O 1
ATOM 1478 N N . THR A 1 199 ? -8.139 10.186 9.867 1.00 97.12 199 THR A N 1
ATOM 1479 C CA . THR A 1 199 ? -7.350 9.750 8.712 1.00 97.12 199 THR A CA 1
ATOM 1480 C C . THR A 1 199 ? -5.860 9.776 9.000 1.00 97.12 199 THR A C 1
ATOM 1482 O O . THR A 1 199 ? -5.369 10.653 9.708 1.00 97.12 199 THR A O 1
ATOM 1485 N N . SER A 1 200 ? -5.117 8.871 8.372 1.00 96.38 200 SER A N 1
ATOM 1486 C CA . SER A 1 200 ? -3.653 8.872 8.381 1.00 96.38 200 SER A CA 1
ATOM 1487 C C . SER A 1 200 ? -3.125 8.564 6.988 1.00 96.38 200 SER A C 1
ATOM 1489 O O . SER A 1 200 ? -3.829 8.016 6.142 1.00 96.38 200 SER A O 1
ATOM 1491 N N . THR A 1 201 ? -1.888 8.951 6.709 1.00 96.44 201 THR A N 1
ATOM 1492 C CA . THR A 1 201 ? -1.236 8.676 5.429 1.00 96.44 201 THR A CA 1
ATOM 1493 C C . THR A 1 201 ? 0.169 8.162 5.678 1.00 96.44 201 THR A C 1
ATOM 1495 O O . THR A 1 201 ? 0.868 8.660 6.556 1.00 96.44 201 THR A O 1
ATOM 1498 N N . SER A 1 202 ? 0.594 7.195 4.873 1.00 95.00 202 SER A N 1
ATOM 1499 C CA . SER A 1 202 ? 1.949 6.660 4.906 1.00 95.00 202 SER A CA 1
ATOM 1500 C C . SER A 1 202 ? 2.570 6.645 3.514 1.00 95.00 202 SER A C 1
ATOM 1502 O O . SER A 1 202 ? 1.871 6.441 2.520 1.00 95.00 202 SER A O 1
ATOM 1504 N N . ASN A 1 203 ? 3.874 6.906 3.441 1.00 95.38 203 ASN A N 1
ATOM 1505 C CA . ASN A 1 203 ? 4.624 6.980 2.191 1.00 95.38 203 ASN A CA 1
ATOM 1506 C C . ASN A 1 203 ? 5.734 5.937 2.212 1.00 95.38 203 ASN A C 1
ATOM 1508 O O . ASN A 1 203 ? 6.527 5.916 3.148 1.00 95.38 203 ASN A O 1
ATOM 1512 N N . HIS A 1 204 ? 5.822 5.154 1.145 1.00 94.81 204 HIS A N 1
ATOM 1513 C CA . HIS A 1 204 ? 6.738 4.031 1.025 1.00 94.81 204 HIS A CA 1
ATOM 1514 C C . HIS A 1 204 ? 7.379 3.967 -0.354 1.00 94.81 204 HIS A C 1
ATOM 1516 O O . HIS A 1 204 ? 6.929 4.608 -1.309 1.00 94.81 204 HIS A O 1
ATOM 1522 N N . GLU A 1 205 ? 8.432 3.172 -0.457 1.00 93.94 205 GLU A N 1
ATOM 1523 C CA . GLU A 1 205 ? 9.111 2.858 -1.705 1.00 93.94 205 GLU A CA 1
ATOM 1524 C C . GLU A 1 205 ? 9.381 1.356 -1.779 1.00 93.94 205 GLU A C 1
ATOM 1526 O O . GLU A 1 205 ? 9.834 0.739 -0.811 1.00 93.94 205 GLU A O 1
ATOM 1531 N N . ILE A 1 206 ? 9.097 0.772 -2.940 1.00 94.81 206 ILE A N 1
ATOM 1532 C CA . ILE A 1 206 ? 9.411 -0.620 -3.246 1.00 94.81 206 ILE A CA 1
ATOM 1533 C C . ILE A 1 206 ? 10.266 -0.685 -4.511 1.00 94.81 206 ILE A C 1
ATOM 1535 O O . ILE A 1 206 ? 9.913 -0.114 -5.545 1.00 94.81 206 ILE A O 1
ATOM 1539 N N . ASN A 1 207 ? 11.382 -1.406 -4.427 1.00 93.12 207 ASN A N 1
ATOM 1540 C CA . ASN A 1 207 ? 12.405 -1.479 -5.464 1.00 93.12 207 ASN A CA 1
ATOM 1541 C C . ASN A 1 207 ? 12.536 -2.911 -5.974 1.00 93.12 207 ASN A C 1
ATOM 1543 O O . ASN A 1 207 ? 12.489 -3.874 -5.203 1.00 93.12 207 ASN A O 1
ATOM 1547 N N . LYS A 1 208 ? 12.717 -3.052 -7.285 1.00 92.56 208 LYS A N 1
ATOM 1548 C CA . LYS A 1 208 ? 12.954 -4.326 -7.961 1.00 92.56 208 LYS A CA 1
ATOM 1549 C C . LYS A 1 208 ? 14.445 -4.521 -8.160 1.00 92.56 208 LYS A C 1
ATOM 1551 O O . LYS A 1 208 ? 15.099 -3.656 -8.741 1.00 92.56 208 LYS A O 1
ATOM 1556 N N . ASN A 1 209 ? 15.000 -5.627 -7.669 1.00 89.62 209 ASN A N 1
ATOM 1557 C CA . ASN A 1 209 ? 16.412 -5.926 -7.898 1.00 89.62 209 ASN A CA 1
ATOM 1558 C C . ASN A 1 209 ? 16.659 -6.531 -9.292 1.00 89.62 209 ASN A C 1
ATOM 1560 O O . ASN A 1 209 ? 15.727 -6.927 -9.991 1.00 89.62 209 ASN A O 1
ATOM 1564 N N . THR A 1 210 ? 17.928 -6.692 -9.664 1.00 88.62 210 THR A N 1
ATOM 1565 C CA . THR A 1 210 ? 18.361 -7.359 -10.909 1.00 88.62 210 THR A CA 1
ATOM 1566 C C . THR A 1 210 ? 17.875 -8.804 -11.048 1.00 88.62 210 THR A C 1
ATOM 1568 O O . THR A 1 210 ? 17.786 -9.310 -12.161 1.00 88.62 210 THR A O 1
ATOM 1571 N N . ARG A 1 211 ? 17.513 -9.466 -9.941 1.00 89.88 211 ARG A N 1
ATOM 1572 C CA . ARG A 1 211 ? 16.909 -10.812 -9.918 1.00 89.88 211 ARG A CA 1
ATOM 1573 C C . ARG A 1 211 ? 15.381 -10.791 -10.063 1.00 89.88 211 ARG A C 1
ATOM 1575 O O . ARG A 1 211 ? 14.739 -11.828 -9.960 1.00 89.88 211 ARG A O 1
ATOM 1582 N N . GLY A 1 212 ? 14.785 -9.617 -10.256 1.00 90.31 212 GLY A N 1
ATOM 1583 C CA . GLY A 1 212 ? 13.347 -9.434 -10.416 1.00 90.31 212 GLY A CA 1
ATOM 1584 C C . GLY A 1 212 ? 12.527 -9.460 -9.124 1.00 90.31 212 GLY A C 1
ATOM 1585 O O . GLY A 1 212 ? 11.300 -9.427 -9.193 1.00 90.31 212 GLY A O 1
ATOM 1586 N N . VAL A 1 213 ? 13.173 -9.490 -7.957 1.00 92.75 213 VAL A N 1
ATOM 1587 C CA . VAL A 1 213 ? 12.513 -9.541 -6.645 1.00 92.75 213 VAL A CA 1
ATOM 1588 C C . VAL A 1 213 ? 12.250 -8.131 -6.124 1.00 92.75 213 VAL A C 1
ATOM 1590 O O . VAL A 1 213 ? 13.138 -7.278 -6.154 1.00 92.75 213 VAL A O 1
ATOM 1593 N N . TRP A 1 214 ? 11.043 -7.916 -5.600 1.00 94.50 214 TRP A N 1
ATOM 1594 C CA . TRP A 1 214 ? 10.597 -6.641 -5.041 1.00 94.50 214 TRP A CA 1
ATOM 1595 C C . TRP A 1 214 ? 10.791 -6.557 -3.523 1.00 94.50 214 TRP A C 1
ATOM 1597 O O . TRP A 1 214 ? 10.392 -7.463 -2.782 1.00 94.50 214 TRP A O 1
ATOM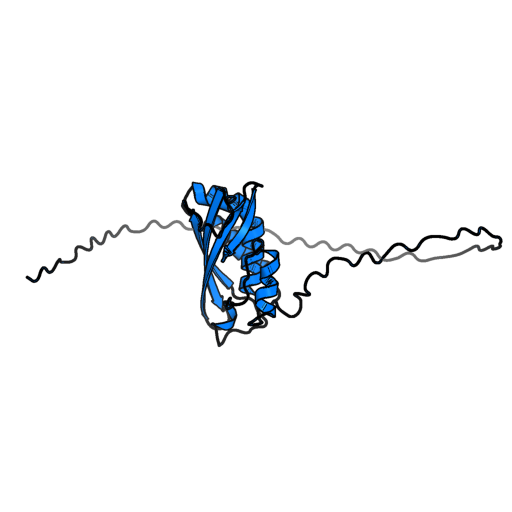 1607 N N . TRP A 1 215 ? 11.340 -5.435 -3.064 1.00 94.00 215 TRP A N 1
ATOM 1608 C CA . TRP A 1 215 ? 11.658 -5.173 -1.663 1.00 94.00 215 TRP A CA 1
ATOM 1609 C C . TRP A 1 215 ? 11.314 -3.750 -1.257 1.00 94.00 215 TRP A C 1
ATOM 1611 O O . TRP A 1 215 ? 11.557 -2.824 -2.024 1.00 94.00 215 TRP A O 1
ATOM 1621 N N . PHE A 1 216 ? 10.793 -3.569 -0.047 1.00 93.88 216 PHE A N 1
ATOM 1622 C CA . PHE A 1 216 ? 10.567 -2.230 0.486 1.00 93.88 216 PHE A CA 1
ATOM 1623 C C . PHE A 1 216 ? 11.855 -1.643 1.060 1.00 93.88 216 PHE A C 1
ATOM 1625 O O . PHE A 1 216 ? 12.584 -2.326 1.778 1.00 93.88 216 PHE A O 1
ATOM 1632 N N . THR A 1 217 ? 12.127 -0.379 0.760 1.00 90.00 217 THR A N 1
ATOM 1633 C CA . THR A 1 217 ? 13.335 0.335 1.212 1.00 90.00 217 THR A CA 1
ATOM 1634 C C . THR A 1 217 ? 13.026 1.459 2.201 1.00 90.00 217 THR A C 1
ATOM 1636 O O . THR A 1 217 ? 13.925 1.885 2.925 1.00 90.00 217 THR A O 1
ATOM 1639 N N . ARG A 1 218 ? 11.771 1.918 2.243 1.00 82.56 218 ARG A N 1
ATOM 1640 C CA . ARG A 1 218 ? 11.217 2.951 3.134 1.00 82.56 218 ARG A CA 1
ATOM 1641 C C . ARG A 1 218 ? 9.697 2.833 3.174 1.00 82.56 218 ARG A C 1
ATOM 1643 O O . ARG A 1 218 ? 9.123 2.367 2.166 1.00 82.56 218 ARG A O 1
#

Secondary structure (DSSP, 8-state):
----------------------------------------------------------------------TTTTBPPPPHHHHHHHHHHHHTS---HHHHHHHHHHHHHHHHHHHHHHHB---SHHHHHHHHTTBPTT---TT---GGGG-SSS-TTSPPEEEEEEEEEESS----SSS-EEEEEEEEEEEE-TTT--EEEEEEEEEEETTS-EEE--

pLDDT: mean 74.54, std 24.33, range [29.02, 98.44]